Protein AF-A0AA88VS61-F1 (afdb_monomer_lite)

Foldseek 3Di:
DDDDDDDDDDPDQPPPDPDDRFDDKFAPAADEDDDQDDPQDWDADVNDTDGDDSVRRVQVVLVVVVVDDDDDDPPPPPPVVVVVVCVVCVRRQWMATRNDIDGDDHRYDDYDHDDDDPDCVLVLVLLCCCCQVLVWDQFADDDPPDDPAGTSQQDLDQFTQHPPRQTHDDDDDDDPSSVVSLVVLCPPDDSNDGSNVPDGQVNSQVVQCVVPNPDHSNVSLVVVLVVQLVVQLVPPDDPDDPVSSVVSNVVSNVVNCVSNVPDDDDDPCNVVVVVVVVVVVVCCCVVPVVQVVVQVVCVVVVHHRDAPPVRHNPDDPDPPD

Radius of gyration: 36.1 Å; chains: 1; bounding box: 88×76×103 Å

InterPro domains:
  IPR008336 DNA topoisomerase I, DNA binding, eukaryotic-type [PF02919] (74-123)
  IPR011010 DNA breaking-rejoining enzyme, catalytic core [SSF56349] (126-292)
  IPR013030 DNA topoisomerase I, DNA binding, N-terminal domain 2 [G3DSA:2.170.11.10] (15-36)
  IPR013030 DNA topoisomerase I, DNA binding, N-terminal domain 2 [G3DSA:2.170.11.10] (74-123)
  IPR013034 DNA topoisomerase I, DNA binding, N-terminal domain 1 [G3DSA:1.10.10.41] (37-71)
  IPR013499 DNA topoisomerase I, eukaryotic-type [SM00435] (114-321)
  IPR013500 DNA topoisomerase I, catalytic core, eukaryotic-type [PF01028] (126-288)
  IPR014711 DNA topoisomerase I, catalytic core, alpha-helical subdomain, eukaryotic-type [G3DSA:3.90.15.10] (124-214)
  IPR014727 DNA topoisomerase I, catalytic core, alpha/beta subdomain [G3DSA:1.10.132.10] (218-320)
  IPR036202 DNA topoisomerase I, DNA binding, eukaryotic-type, N-terminal domain superfamily [SSF56741] (14-124)
  IPR051062 DNA topoisomerase IB [PTHR10290] (126-316)

Organism: NCBI:txid1293975

Structure (mmCIF, N/CA/C/O backbone):
data_AF-A0AA88VS61-F1
#
_entry.id   AF-A0AA88VS61-F1
#
loop_
_atom_site.group_PDB
_atom_site.id
_atom_site.type_symbol
_atom_site.label_atom_id
_atom_site.label_alt_id
_atom_site.label_comp_id
_atom_site.label_asym_id
_atom_site.label_entity_id
_atom_site.label_seq_id
_atom_site.pdbx_PDB_ins_code
_atom_site.Cartn_x
_atom_site.Cartn_y
_atom_site.Cartn_z
_atom_site.occupancy
_atom_site.B_iso_or_equiv
_atom_site.auth_seq_id
_atom_site.auth_comp_id
_atom_site.auth_asym_id
_atom_site.auth_atom_id
_atom_site.pdbx_PDB_model_num
ATOM 1 N N . MET A 1 1 ? -53.034 -43.635 44.080 1.00 37.53 1 MET A N 1
ATOM 2 C CA . MET A 1 1 ? -51.683 -43.072 44.305 1.00 37.53 1 MET A CA 1
ATOM 3 C C . MET A 1 1 ? -51.605 -41.689 43.671 1.00 37.53 1 MET A C 1
ATOM 5 O O . MET A 1 1 ? -51.610 -41.589 42.453 1.00 37.53 1 MET A O 1
ATOM 9 N N . LYS A 1 2 ? -51.594 -40.621 44.478 1.00 35.25 2 LYS A N 1
ATOM 10 C CA . LYS A 1 2 ? -51.336 -39.254 43.999 1.00 35.25 2 LYS A CA 1
ATOM 11 C C . LYS A 1 2 ? -49.833 -39.116 43.731 1.00 35.25 2 LYS A C 1
ATOM 13 O O . LYS A 1 2 ? -49.054 -39.219 44.674 1.00 35.25 2 LYS A O 1
ATOM 18 N N . LYS A 1 3 ? -49.424 -38.879 42.483 1.00 32.28 3 LYS A N 1
ATOM 19 C CA . LYS A 1 3 ? -48.061 -38.427 42.167 1.00 32.28 3 LYS A CA 1
ATOM 20 C C . LYS A 1 3 ? -48.101 -36.926 41.883 1.00 32.28 3 LYS A C 1
ATOM 22 O O . LYS A 1 3 ? -48.541 -36.498 40.827 1.00 32.28 3 LYS A O 1
ATOM 27 N N . SER A 1 4 ? -47.661 -36.135 42.861 1.00 32.12 4 SER A N 1
ATOM 28 C CA . SER A 1 4 ? -47.032 -34.835 42.587 1.00 32.12 4 SER A CA 1
ATOM 29 C C . SER A 1 4 ? -45.665 -35.103 41.924 1.00 32.12 4 SER A C 1
ATOM 31 O O . SER A 1 4 ? -45.147 -36.205 42.075 1.00 32.12 4 SER A O 1
ATOM 33 N N . LYS A 1 5 ? -44.991 -34.205 41.212 1.00 35.16 5 LYS A N 1
ATOM 34 C CA . LYS A 1 5 ? -44.625 -32.828 41.556 1.00 35.16 5 LYS A CA 1
ATOM 35 C C . LYS A 1 5 ? -43.855 -32.290 40.334 1.00 35.16 5 LYS A C 1
ATOM 37 O O . LYS A 1 5 ? -43.029 -33.019 39.800 1.00 35.16 5 LYS A O 1
ATOM 42 N N . TYR A 1 6 ? -44.112 -31.038 39.962 1.00 33.88 6 TYR A N 1
ATOM 43 C CA . TYR A 1 6 ? -43.122 -30.038 39.546 1.00 33.88 6 TYR A CA 1
ATOM 44 C C . TYR A 1 6 ? -41.963 -30.501 38.647 1.00 33.88 6 TYR A C 1
ATOM 46 O O . TYR A 1 6 ? -40.990 -31.096 39.107 1.00 33.88 6 TYR A O 1
ATOM 54 N N . ILE A 1 7 ? -42.022 -30.081 37.381 1.00 41.38 7 ILE A N 1
ATOM 55 C CA . ILE A 1 7 ? -40.848 -29.965 36.513 1.00 41.38 7 ILE A CA 1
ATOM 56 C C . ILE A 1 7 ? -39.896 -28.970 37.192 1.00 41.38 7 ILE A C 1
ATOM 58 O O . ILE A 1 7 ? -40.251 -27.812 37.418 1.00 41.38 7 ILE A O 1
ATOM 62 N N . LYS A 1 8 ? -38.714 -29.444 37.600 1.00 36.44 8 LYS A N 1
ATOM 63 C CA . LYS A 1 8 ? -37.643 -28.589 38.118 1.00 36.44 8 LYS A CA 1
ATOM 64 C C . LYS A 1 8 ? -37.260 -27.590 37.026 1.00 36.44 8 LYS A C 1
ATOM 66 O O . LYS A 1 8 ? -36.837 -27.999 35.953 1.00 36.44 8 LYS A O 1
ATOM 71 N N . SER A 1 9 ? -37.368 -26.299 37.329 1.00 42.81 9 SER A N 1
ATOM 72 C CA . SER A 1 9 ? -36.672 -25.247 36.587 1.00 42.81 9 SER A CA 1
ATOM 73 C C . SER A 1 9 ? -35.171 -25.504 36.722 1.00 42.81 9 SER A C 1
ATOM 75 O O . SER A 1 9 ? -34.623 -25.324 37.812 1.00 42.81 9 SER A O 1
ATOM 77 N N . SER A 1 10 ? -34.512 -25.955 35.655 1.00 39.31 10 SER A N 1
ATOM 78 C CA . SER A 1 10 ? -33.051 -25.945 35.590 1.00 39.31 10 SER A CA 1
ATOM 79 C C . SER A 1 10 ? -32.599 -24.488 35.528 1.00 39.31 10 SER A C 1
ATOM 81 O O . SER A 1 10 ? -33.062 -23.723 34.687 1.00 39.31 10 SER A O 1
ATOM 83 N N . LYS A 1 11 ? -31.740 -24.089 36.467 1.00 44.22 11 LYS A N 1
ATOM 84 C CA . LYS A 1 11 ? -31.054 -22.788 36.480 1.00 44.22 11 LYS A CA 1
ATOM 85 C C . LYS A 1 11 ? -29.697 -22.865 35.768 1.00 44.22 11 LYS A C 1
ATOM 87 O O . LYS A 1 11 ? -28.826 -22.044 36.026 1.00 44.22 11 LYS A O 1
ATOM 92 N N . ASP A 1 12 ? -29.522 -23.851 34.898 1.00 43.00 12 ASP A N 1
ATOM 93 C CA . ASP A 1 12 ? -28.289 -24.031 34.149 1.00 43.00 12 ASP A CA 1
ATOM 94 C C . ASP A 1 12 ? -28.453 -23.353 32.781 1.00 43.00 12 ASP A C 1
ATOM 96 O O . ASP A 1 12 ? -29.416 -23.661 32.070 1.00 43.00 12 ASP A O 1
ATOM 100 N N . PRO A 1 13 ? -27.582 -22.395 32.413 1.00 46.03 13 PRO A N 1
ATOM 101 C CA . PRO A 1 13 ? -27.579 -21.849 31.064 1.00 46.03 13 PRO A CA 1
ATOM 102 C C . PRO A 1 13 ? -27.280 -22.982 30.067 1.00 46.03 13 PRO A C 1
ATOM 104 O O . PRO A 1 13 ? -26.441 -23.836 30.363 1.00 46.03 13 PRO A O 1
ATOM 107 N N . PRO A 1 14 ? -27.938 -23.021 28.894 1.00 49.12 14 PRO A N 1
ATOM 108 C CA . PRO A 1 14 ? -27.638 -24.031 27.888 1.00 49.12 14 PRO A CA 1
ATOM 109 C C . PRO A 1 14 ? -26.173 -23.899 27.459 1.00 49.12 14 PRO A C 1
ATOM 111 O O . PRO A 1 14 ? -25.721 -22.802 27.119 1.00 49.12 14 PRO A O 1
ATOM 114 N N . GLU A 1 15 ? -25.443 -25.018 27.482 1.00 46.75 15 GLU A N 1
ATOM 115 C CA . GLU A 1 15 ? -24.058 -25.105 27.014 1.00 46.75 15 GLU A CA 1
ATOM 116 C C . GLU A 1 15 ? -23.901 -24.419 25.648 1.00 46.75 15 GLU A C 1
ATOM 118 O O . GLU A 1 15 ? -24.747 -24.520 24.746 1.00 46.75 15 GLU A O 1
ATOM 123 N N . SER A 1 16 ? -22.799 -23.684 25.490 1.00 51.97 16 SER A N 1
ATOM 124 C CA . SER A 1 16 ? -22.399 -23.058 24.235 1.00 51.97 16 SER A CA 1
ATOM 125 C C . SER A 1 16 ? -21.939 -24.129 23.238 1.00 51.97 16 SER A C 1
ATOM 127 O O . SER A 1 16 ? -20.752 -24.285 22.973 1.00 51.97 16 SER A O 1
ATOM 129 N N . GLY A 1 17 ? -22.893 -24.883 22.704 1.00 43.28 17 GLY A N 1
ATOM 130 C CA . GLY A 1 17 ? -22.743 -25.758 21.547 1.00 43.28 17 GLY A CA 1
ATOM 131 C C . GLY A 1 17 ? -23.783 -25.399 20.491 1.00 43.28 17 GLY A C 1
ATOM 132 O O . GLY A 1 17 ? -24.843 -24.848 20.818 1.00 43.28 17 GLY A O 1
ATOM 133 N N . GLU A 1 18 ? -23.465 -25.646 19.226 1.00 54.72 18 GLU A N 1
ATOM 134 C CA . GLU A 1 18 ? -24.403 -25.571 18.105 1.00 54.72 18 GLU A CA 1
ATOM 135 C C . GLU A 1 18 ? -25.633 -26.440 18.415 1.00 54.72 18 GLU A C 1
ATOM 137 O O . GLU A 1 18 ? -25.558 -27.663 18.482 1.00 54.72 18 GLU A O 1
ATOM 142 N N . GLY A 1 19 ? -26.76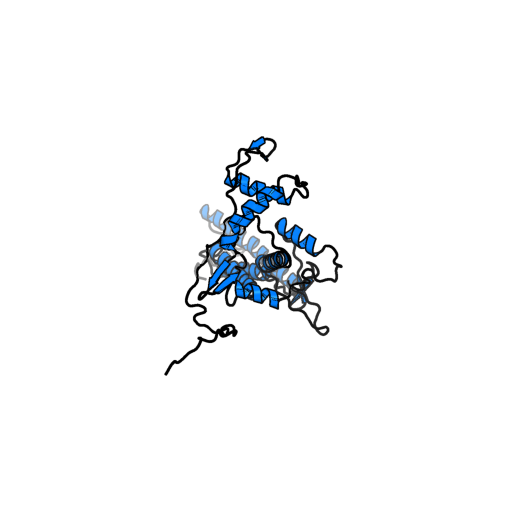6 -25.797 18.696 1.00 70.88 19 GLY A N 1
ATOM 143 C CA . GLY A 1 19 ? -27.987 -26.456 19.150 1.00 70.88 19 GLY A CA 1
ATOM 144 C C . GLY A 1 19 ? -29.118 -25.454 19.373 1.00 70.88 19 GLY A C 1
ATOM 145 O O . GLY A 1 19 ? -28.877 -24.248 19.497 1.00 70.88 19 GLY A O 1
ATOM 146 N N . GLN A 1 20 ? -30.358 -25.951 19.401 1.00 83.19 20 GLN A N 1
ATOM 147 C CA . GLN A 1 20 ? -31.561 -25.140 19.609 1.00 83.19 20 GLN A CA 1
ATOM 148 C C . GLN A 1 20 ? -31.487 -24.393 20.952 1.00 83.19 20 GLN A C 1
ATOM 150 O O . GLN A 1 20 ? -31.333 -25.010 22.002 1.00 83.19 20 GLN A O 1
ATOM 155 N N . LYS A 1 21 ? -31.589 -23.056 20.913 1.00 84.25 21 LYS A N 1
ATOM 156 C CA . LYS A 1 21 ? -31.399 -22.183 22.089 1.00 84.25 21 LYS A CA 1
ATOM 157 C C . LYS A 1 21 ? -32.675 -21.901 22.886 1.00 84.25 21 LYS A C 1
ATOM 159 O O . LYS A 1 21 ? -32.572 -21.543 24.052 1.00 84.25 21 LYS A O 1
ATOM 164 N N . TRP A 1 22 ? -33.845 -22.033 22.265 1.00 88.62 22 TRP A N 1
ATOM 165 C CA . TRP A 1 22 ? -35.162 -21.820 22.875 1.00 88.62 22 TRP A CA 1
ATOM 166 C C . TRP A 1 22 ? -36.247 -22.511 22.036 1.00 88.62 22 TRP A C 1
ATOM 168 O O . TRP A 1 22 ? -36.029 -22.823 20.859 1.00 88.62 22 TRP A O 1
ATOM 178 N N . THR A 1 23 ? -37.412 -22.766 22.632 1.00 89.88 23 THR A N 1
ATOM 179 C CA . THR A 1 23 ? -38.567 -23.378 21.940 1.00 89.88 23 THR A CA 1
ATOM 180 C C . THR A 1 23 ? -39.577 -22.326 21.491 1.00 89.88 23 THR A C 1
ATOM 182 O O . THR A 1 23 ? -40.145 -22.423 20.405 1.00 89.88 23 THR A O 1
ATOM 185 N N . THR A 1 24 ? -39.782 -21.292 22.305 1.00 90.44 24 THR A N 1
ATOM 186 C CA . THR A 1 24 ? -40.699 -20.179 22.046 1.00 90.44 24 THR A CA 1
ATOM 187 C C . THR A 1 24 ? -40.042 -18.845 22.393 1.00 90.44 24 THR A C 1
ATOM 189 O O . THR A 1 24 ? -39.421 -18.703 23.444 1.00 90.44 24 THR A O 1
ATOM 192 N N . LEU A 1 25 ? -40.203 -17.860 21.508 1.00 93.75 25 LEU A N 1
ATOM 193 C CA . LEU A 1 25 ? -39.751 -16.483 21.699 1.00 93.75 25 LEU A CA 1
ATOM 194 C C . LEU A 1 25 ? -40.859 -15.535 21.251 1.00 93.75 25 LEU A C 1
ATOM 196 O O . LEU A 1 25 ? -41.253 -15.538 20.085 1.00 93.75 25 LEU A O 1
ATOM 200 N N . LEU A 1 26 ? -41.339 -14.704 22.170 1.00 92.31 26 LEU A N 1
ATOM 201 C CA . LEU A 1 26 ? -42.271 -13.622 21.873 1.00 92.31 26 LEU A CA 1
ATOM 202 C C . LEU A 1 26 ? -41.622 -12.294 22.263 1.00 92.31 26 LEU A C 1
ATOM 204 O O . LEU A 1 26 ? -41.271 -12.090 23.422 1.00 92.31 26 LEU A O 1
ATOM 208 N N . HIS A 1 27 ? -41.475 -11.374 21.313 1.00 94.25 27 HIS A N 1
ATOM 209 C CA . HIS A 1 27 ? -40.920 -10.042 21.555 1.00 94.25 27 HIS A CA 1
ATOM 210 C C . HIS A 1 27 ? -41.669 -8.989 20.731 1.00 94.25 27 HIS A C 1
ATOM 212 O O . HIS A 1 27 ? -42.252 -9.294 19.693 1.00 94.25 27 HIS A O 1
ATOM 218 N N . SER A 1 28 ? -41.631 -7.731 21.170 1.00 92.00 28 SER A N 1
ATOM 219 C CA . SER A 1 28 ? -42.354 -6.627 20.512 1.00 92.00 28 SER A CA 1
ATOM 220 C C . SER A 1 28 ? -41.591 -5.986 19.342 1.00 92.00 28 SER A C 1
ATOM 222 O O . SER A 1 28 ? -41.932 -4.882 18.928 1.00 92.00 28 SER A O 1
ATOM 224 N N . GLY A 1 29 ? -40.557 -6.644 18.809 1.00 91.50 29 GLY A N 1
ATOM 225 C CA . GLY A 1 29 ? -39.686 -6.088 17.766 1.00 91.50 29 GLY A CA 1
ATOM 226 C C . GLY A 1 29 ? -38.704 -5.028 18.282 1.00 91.50 29 GLY A C 1
ATOM 227 O O . GLY A 1 29 ? -38.212 -5.124 19.405 1.00 91.50 29 GLY A O 1
ATOM 228 N N . VAL A 1 30 ? -38.424 -4.028 17.444 1.00 90.25 30 VAL A N 1
ATOM 229 C CA . VAL A 1 30 ? -37.515 -2.902 17.721 1.00 90.25 30 VAL A CA 1
ATOM 230 C C . VAL A 1 30 ? -38.254 -1.567 17.620 1.00 90.25 30 VAL A C 1
ATOM 232 O O . VAL A 1 30 ? -39.293 -1.471 16.963 1.00 90.25 30 VAL A O 1
ATOM 235 N N . ILE A 1 31 ? -37.709 -0.528 18.250 1.00 86.69 31 ILE A N 1
ATOM 236 C CA . ILE A 1 31 ? -38.175 0.850 18.086 1.00 86.69 31 ILE A CA 1
ATOM 237 C C . ILE A 1 31 ? -37.259 1.592 17.113 1.00 86.69 31 ILE A C 1
ATOM 239 O O . ILE A 1 31 ? -36.047 1.682 17.319 1.00 86.69 31 ILE A O 1
ATOM 243 N N . PHE A 1 32 ? -37.855 2.119 16.046 1.00 84.88 32 PHE A N 1
ATOM 244 C CA . PHE A 1 32 ? -37.162 2.964 15.082 1.00 84.88 32 PHE A CA 1
ATOM 245 C C . PHE A 1 32 ? -37.047 4.402 15.605 1.00 84.88 32 PHE A C 1
ATOM 247 O O . PHE A 1 32 ? -37.925 4.862 16.347 1.00 84.88 32 PHE A O 1
ATOM 254 N N . PRO A 1 33 ? -35.979 5.128 15.236 1.00 82.81 33 PRO A N 1
ATOM 255 C CA . PRO A 1 33 ? -35.898 6.563 15.479 1.00 82.81 33 PRO A CA 1
ATOM 256 C C . PRO A 1 33 ? -37.086 7.291 14.819 1.00 82.81 33 PRO A C 1
ATOM 258 O O . PRO A 1 33 ? -37.647 6.802 13.835 1.00 82.81 33 PRO A O 1
ATOM 261 N N . PRO A 1 34 ? -37.493 8.463 15.340 1.00 84.38 34 PRO A N 1
ATOM 262 C CA . PRO A 1 34 ? -38.494 9.278 14.667 1.00 84.38 34 PRO A CA 1
ATOM 263 C C . PRO A 1 34 ? -37.993 9.686 13.278 1.00 84.38 34 PRO A C 1
ATOM 265 O O . PRO A 1 34 ? -36.809 9.971 13.108 1.00 84.38 34 PRO A O 1
ATOM 268 N N . LEU A 1 35 ? -38.909 9.755 12.311 1.00 83.38 35 LEU A N 1
ATOM 269 C CA . LEU A 1 35 ? -38.601 10.257 10.973 1.00 83.38 35 LEU A CA 1
ATOM 270 C C . LEU A 1 35 ? -38.097 11.704 11.043 1.00 83.38 35 LEU A C 1
ATOM 272 O O . LEU A 1 35 ? -38.590 12.500 11.855 1.00 83.38 35 LEU A O 1
ATOM 276 N N . TYR A 1 36 ? -37.134 12.032 10.179 1.00 83.75 36 TYR A N 1
ATOM 277 C CA . TYR A 1 36 ? -36.607 13.384 10.046 1.00 83.75 36 TYR A CA 1
ATOM 278 C C . TYR A 1 36 ? -37.724 14.379 9.711 1.00 83.75 36 TYR A C 1
ATOM 280 O O . TYR A 1 36 ? -38.645 14.086 8.947 1.00 83.75 36 TYR A O 1
ATOM 288 N N . LYS A 1 37 ? -37.658 15.564 10.325 1.00 83.56 37 LYS A N 1
ATOM 289 C CA . LYS A 1 37 ? -38.602 16.662 10.100 1.00 83.56 37 LYS A CA 1
ATOM 290 C C . LYS A 1 37 ? -37.837 17.840 9.505 1.00 83.56 37 LYS A C 1
ATOM 292 O O . LYS A 1 37 ? -37.127 18.496 10.271 1.00 83.56 37 LYS A O 1
ATOM 297 N N . PRO A 1 38 ? -38.000 18.119 8.200 1.00 83.75 38 PRO A N 1
ATOM 298 C CA . PRO A 1 38 ? -37.345 19.247 7.558 1.00 83.75 38 PRO A CA 1
ATOM 299 C C . PRO A 1 38 ? -37.687 20.559 8.264 1.00 83.75 38 PRO A C 1
ATOM 301 O O . PRO A 1 38 ? -38.850 20.851 8.556 1.00 83.75 38 PRO A O 1
ATOM 304 N N . HIS A 1 39 ? -36.656 21.333 8.562 1.00 81.25 39 HIS A N 1
ATOM 305 C CA . HIS A 1 39 ? -36.719 22.663 9.142 1.00 81.25 39 HIS A CA 1
ATOM 306 C C . HIS A 1 39 ? -36.635 23.783 8.092 1.00 81.25 39 HIS A C 1
ATOM 308 O O . HIS A 1 39 ? -36.946 24.927 8.425 1.00 81.25 39 HIS A O 1
ATOM 314 N N . GLY A 1 40 ? -36.247 23.487 6.843 1.00 81.75 40 GLY A N 1
ATOM 315 C CA . GLY A 1 40 ? -36.254 24.452 5.733 1.00 81.75 40 GLY A CA 1
ATOM 316 C C . GLY A 1 40 ? -35.245 25.598 5.873 1.00 81.75 40 GLY A C 1
ATOM 317 O O . GLY A 1 40 ? -35.382 26.640 5.228 1.00 81.75 40 GLY A O 1
ATOM 318 N N . VAL A 1 41 ? -34.244 25.445 6.745 1.00 80.56 41 VAL A N 1
ATOM 319 C CA . VAL A 1 41 ? -33.172 26.427 6.937 1.00 80.56 41 VAL A CA 1
ATOM 320 C C . VAL A 1 41 ? -32.224 26.360 5.742 1.00 80.56 41 VAL A C 1
ATOM 322 O O . VAL A 1 41 ? -31.559 25.349 5.527 1.00 80.56 41 VAL A O 1
ATOM 325 N N . LYS A 1 42 ? -32.145 27.448 4.970 1.00 81.12 42 LYS A N 1
ATOM 326 C CA . LYS A 1 42 ? -31.300 27.516 3.771 1.00 81.12 42 LYS A CA 1
ATOM 327 C C . LYS A 1 42 ? -29.822 27.656 4.126 1.00 81.12 42 LYS A C 1
ATOM 329 O O . LYS A 1 42 ? -29.458 28.410 5.030 1.00 81.12 42 LYS A O 1
ATOM 334 N N . ILE A 1 43 ? -28.970 26.994 3.349 1.00 78.88 43 ILE A N 1
ATOM 335 C CA . ILE A 1 43 ? -27.516 27.174 3.404 1.00 78.88 43 ILE A CA 1
ATOM 336 C C . ILE A 1 43 ? -27.057 28.197 2.369 1.00 78.88 43 ILE A C 1
ATOM 338 O O . ILE A 1 43 ? -27.721 28.405 1.356 1.00 78.88 43 ILE A O 1
ATOM 342 N N . LEU A 1 44 ? -25.890 28.800 2.598 1.00 84.19 44 LEU A N 1
ATOM 343 C CA . LEU A 1 44 ? -25.222 29.640 1.608 1.00 84.19 44 LEU A CA 1
ATOM 344 C C . LEU A 1 44 ? -24.116 28.837 0.916 1.00 84.19 44 LEU A C 1
ATOM 346 O O . LEU A 1 44 ? -23.155 28.424 1.563 1.00 84.19 44 LEU A O 1
ATOM 350 N N . TYR A 1 45 ? -24.210 28.667 -0.400 1.00 77.19 45 TYR A N 1
ATOM 351 C CA . TYR A 1 45 ? -23.137 28.125 -1.232 1.00 77.19 45 TYR A CA 1
ATOM 352 C C . TYR A 1 45 ? -22.600 29.239 -2.131 1.00 77.19 45 TYR A C 1
ATOM 354 O O . TYR A 1 45 ? -23.356 29.862 -2.873 1.00 77.19 45 TYR A O 1
ATOM 362 N N . LYS A 1 46 ? -21.298 29.547 -2.031 1.00 82.94 46 LYS A N 1
ATOM 363 C CA . LYS A 1 46 ? -20.668 30.693 -2.725 1.00 82.94 46 LYS A CA 1
ATOM 364 C C . LYS A 1 46 ? -21.416 32.025 -2.506 1.00 82.94 46 LYS A C 1
ATOM 366 O O . LYS A 1 46 ? -21.520 32.849 -3.407 1.00 82.94 46 LYS A O 1
ATOM 371 N N . GLY A 1 47 ? -21.960 32.218 -1.303 1.00 85.25 47 GLY A N 1
ATOM 372 C CA . GLY A 1 47 ? -22.716 33.417 -0.925 1.00 85.25 47 GLY A CA 1
ATOM 373 C C . GLY A 1 47 ? -24.172 33.456 -1.403 1.00 85.25 47 GLY A C 1
ATOM 374 O O . GLY A 1 47 ? -24.879 34.394 -1.048 1.00 85.25 47 GLY A O 1
ATOM 375 N N . GLN A 1 48 ? -24.647 32.456 -2.153 1.00 85.69 48 GLN A N 1
ATOM 376 C CA . GLN A 1 48 ? -26.035 32.376 -2.615 1.00 85.69 48 GLN A CA 1
ATOM 377 C C . GLN A 1 48 ? -26.838 31.337 -1.816 1.00 85.69 48 GLN A C 1
ATOM 379 O O . GLN A 1 48 ? -26.305 30.264 -1.520 1.00 85.69 48 GLN A O 1
ATOM 384 N N . PRO A 1 49 ? -28.103 31.627 -1.454 1.00 89.06 49 PRO A N 1
ATOM 385 C CA . PRO A 1 49 ? -28.963 30.675 -0.762 1.00 89.06 49 PRO A CA 1
ATOM 386 C C . PRO A 1 49 ? -29.328 29.502 -1.677 1.00 89.06 49 PRO A C 1
ATOM 388 O O . PRO A 1 49 ? -29.760 29.711 -2.809 1.00 89.06 49 PRO A O 1
ATOM 391 N N . VAL A 1 50 ? -29.186 28.281 -1.167 1.00 88.19 50 VAL A N 1
ATOM 392 C CA . VAL A 1 50 ? -29.525 27.043 -1.881 1.00 88.19 50 VAL A CA 1
ATOM 393 C C . VAL A 1 50 ? -30.666 26.330 -1.164 1.00 88.19 50 VAL A C 1
ATOM 395 O O . VAL A 1 50 ? -30.642 26.181 0.060 1.00 88.19 50 VAL A O 1
ATOM 398 N N . ASP A 1 51 ? -31.655 25.894 -1.942 1.00 86.62 51 ASP A N 1
ATOM 399 C CA . ASP A 1 51 ? -32.736 25.027 -1.479 1.00 86.62 51 ASP A CA 1
ATOM 400 C C . ASP A 1 51 ? -32.263 23.569 -1.459 1.00 86.62 51 ASP A C 1
ATOM 402 O O . ASP A 1 51 ? -31.720 23.067 -2.444 1.00 86.62 51 ASP A O 1
ATOM 406 N N . LEU A 1 52 ? -32.447 22.905 -0.317 1.00 81.69 52 LEU A N 1
ATOM 407 C CA . LEU A 1 52 ? -32.069 21.510 -0.112 1.00 81.69 52 LEU A CA 1
ATOM 408 C C . LEU A 1 52 ? -33.309 20.618 -0.166 1.00 81.69 52 LEU A C 1
ATOM 410 O O . LEU A 1 52 ? -34.388 20.997 0.292 1.00 81.69 52 LEU A O 1
ATOM 414 N N . THR A 1 53 ? -33.142 19.412 -0.702 1.00 88.50 53 THR A N 1
ATOM 415 C CA . THR A 1 53 ? -34.122 18.329 -0.517 1.00 88.50 53 THR A CA 1
ATOM 416 C C . THR A 1 53 ? -34.142 17.872 0.948 1.00 88.50 53 THR A C 1
ATOM 418 O O . THR A 1 53 ? -33.130 18.035 1.635 1.00 88.50 53 THR A O 1
ATOM 421 N N . PRO A 1 54 ? -35.245 17.279 1.446 1.00 85.31 54 PRO A N 1
ATOM 422 C CA . PRO A 1 54 ? -35.320 16.736 2.805 1.00 85.31 54 PRO A CA 1
ATOM 423 C C . PRO A 1 54 ? -34.145 15.822 3.183 1.00 85.31 54 PRO A C 1
ATOM 425 O O . PRO A 1 54 ? -33.628 15.921 4.292 1.00 85.31 54 PRO A O 1
ATOM 428 N N . GLU A 1 55 ? -33.682 14.987 2.252 1.00 81.94 55 GLU A N 1
ATOM 429 C CA . GLU A 1 55 ? -32.567 14.058 2.451 1.00 81.94 55 GLU A CA 1
ATOM 430 C C . GLU A 1 55 ? -31.220 14.793 2.541 1.00 81.94 55 GLU A C 1
ATOM 432 O O . GLU A 1 55 ? -30.388 14.492 3.397 1.00 81.94 55 GLU A O 1
ATOM 437 N N . GLN A 1 56 ? -30.998 15.793 1.680 1.00 82.31 56 GLN A N 1
ATOM 438 C CA . GLN A 1 56 ? -29.798 16.637 1.738 1.00 82.31 56 GLN A CA 1
ATOM 439 C C . GLN A 1 56 ? -29.771 17.484 3.013 1.00 82.31 56 GLN A C 1
ATOM 441 O O . GLN A 1 56 ? -28.709 17.673 3.608 1.00 82.31 56 GLN A O 1
ATOM 446 N N . GLU A 1 57 ? -30.933 17.986 3.427 1.00 82.31 57 GLU A N 1
ATOM 447 C CA . GLU A 1 57 ? -31.102 18.748 4.656 1.00 82.31 57 GLU A CA 1
ATOM 448 C C . GLU A 1 57 ? -30.781 17.879 5.877 1.00 82.31 57 GLU A C 1
ATOM 450 O O . GLU A 1 57 ? -29.996 18.305 6.718 1.00 82.31 57 GLU A O 1
ATOM 455 N N . GLU A 1 58 ? -31.273 16.636 5.930 1.00 80.94 58 GLU A N 1
ATOM 456 C CA . GLU A 1 58 ? -30.983 15.678 7.004 1.00 80.94 58 GLU A CA 1
ATOM 457 C C . GLU A 1 58 ? -29.478 15.411 7.158 1.00 80.94 58 GLU A C 1
ATOM 459 O O . GLU A 1 58 ? -28.930 15.539 8.259 1.00 80.94 58 GLU A O 1
ATOM 464 N N . VAL A 1 59 ? -28.784 15.110 6.056 1.00 77.88 59 VAL A N 1
ATOM 465 C CA . VAL A 1 59 ? -27.330 14.863 6.060 1.00 77.88 59 VAL A CA 1
ATOM 466 C C . VAL A 1 59 ? -26.557 16.111 6.493 1.00 77.88 59 VAL A C 1
ATOM 468 O O . VAL A 1 59 ? -25.584 16.030 7.252 1.00 77.88 59 VAL A O 1
ATOM 471 N N . LEU A 1 60 ? -26.995 17.290 6.059 1.00 75.25 60 LEU A N 1
ATOM 472 C CA . LEU A 1 60 ? -26.346 18.544 6.417 1.00 75.25 60 LEU A CA 1
ATOM 473 C C . LEU A 1 60 ? -26.619 18.938 7.877 1.00 75.25 60 LEU A C 1
ATOM 475 O O . LEU A 1 60 ? -25.711 19.412 8.568 1.00 75.25 60 LEU A O 1
ATOM 479 N N . SER A 1 61 ? -27.816 18.666 8.401 1.00 74.25 61 SER A N 1
ATOM 480 C CA . SER A 1 61 ? -28.118 18.765 9.832 1.00 74.25 61 SER A CA 1
ATOM 481 C C . SER A 1 61 ? -27.185 17.860 10.649 1.00 74.25 61 SER A C 1
ATOM 483 O O . SER A 1 61 ? -26.647 18.303 11.663 1.00 74.25 61 SER A O 1
ATOM 485 N N . MET A 1 62 ? -26.907 16.629 10.199 1.00 74.69 62 MET A N 1
ATOM 486 C CA . MET A 1 62 ? -25.935 15.748 10.870 1.00 74.69 62 MET A CA 1
ATOM 487 C C . MET A 1 62 ? -24.527 16.347 10.894 1.00 74.69 62 MET A C 1
ATOM 489 O O . MET A 1 62 ? -23.843 16.269 11.917 1.00 74.69 62 MET A O 1
ATOM 493 N N . TRP A 1 63 ? -24.098 16.965 9.791 1.00 67.38 63 TRP A N 1
ATOM 494 C CA . TRP A 1 63 ? -22.792 17.616 9.686 1.00 67.38 63 TRP A CA 1
ATOM 495 C C . TRP A 1 63 ? -22.691 18.854 10.591 1.00 67.38 63 TRP A C 1
ATOM 497 O O . TRP A 1 63 ? -21.728 18.989 11.341 1.00 67.38 63 TRP A O 1
ATOM 507 N N . THR A 1 64 ? -23.701 19.727 10.613 1.00 67.00 64 THR A N 1
ATOM 508 C CA . THR A 1 64 ? -23.690 20.954 11.441 1.00 67.00 64 THR A CA 1
ATOM 509 C C . THR A 1 64 ? -23.627 20.670 12.946 1.00 67.00 64 THR A C 1
ATOM 511 O O . THR A 1 64 ? -22.908 21.368 13.663 1.00 67.00 64 THR A O 1
ATOM 514 N N . VAL A 1 65 ? -24.273 19.598 13.420 1.00 65.44 65 VAL A N 1
ATOM 515 C CA . VAL A 1 65 ? -24.202 19.141 14.825 1.00 65.44 65 VAL A CA 1
ATOM 516 C C . VAL A 1 65 ? -22.785 18.702 15.227 1.00 65.44 65 VAL A C 1
ATOM 518 O O . VAL A 1 65 ? -22.432 18.750 16.404 1.00 65.44 65 VAL A O 1
ATOM 521 N N . ILE A 1 66 ? -21.938 18.296 14.273 1.00 61.69 66 ILE A N 1
ATOM 522 C CA . ILE A 1 66 ? -20.530 17.955 14.540 1.00 61.69 66 ILE A CA 1
ATOM 523 C C . ILE A 1 66 ? -19.681 19.217 14.750 1.00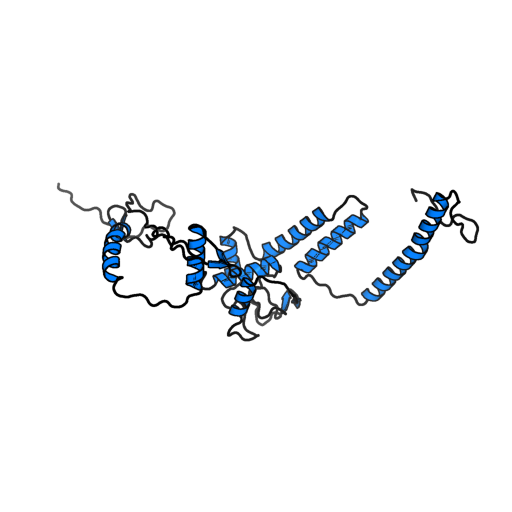 61.69 66 ILE A C 1
ATOM 525 O O . ILE A 1 66 ? -18.749 19.182 15.553 1.00 61.69 66 ILE A O 1
ATOM 529 N N . TYR A 1 67 ? -20.009 20.316 14.064 1.00 54.31 67 TYR A N 1
ATOM 530 C CA . TYR A 1 67 ? -19.260 21.578 14.120 1.00 54.31 67 TYR A CA 1
ATOM 531 C C . TYR A 1 67 ? -19.737 22.527 15.224 1.00 54.31 67 TYR A C 1
ATOM 533 O O . TYR A 1 67 ? -18.939 23.300 15.750 1.00 54.31 67 TYR A O 1
ATOM 541 N N . GLN A 1 68 ? -21.009 22.458 15.615 1.00 54.09 68 GLN A N 1
ATOM 542 C CA . GLN A 1 68 ? -21.531 23.184 16.770 1.00 54.09 68 GLN A CA 1
ATOM 543 C C . GLN A 1 68 ? -21.300 22.365 18.048 1.00 54.09 68 GLN A C 1
ATOM 545 O O . GLN A 1 68 ? -22.179 21.644 18.520 1.00 54.09 68 GLN A O 1
ATOM 550 N N . GLN A 1 69 ? -20.105 22.482 18.634 1.00 48.44 69 GLN A N 1
ATOM 551 C CA . GLN A 1 69 ? -19.977 22.251 20.072 1.00 48.44 69 GLN A CA 1
ATOM 552 C C . GLN A 1 69 ? -20.775 23.347 20.793 1.00 48.44 69 GLN A C 1
ATOM 554 O O . GLN A 1 69 ? -20.517 24.527 20.598 1.00 48.44 69 GLN A O 1
ATOM 559 N N . GLU A 1 70 ? -21.725 22.911 21.621 1.00 45.03 70 GLU A N 1
ATOM 560 C CA . GLU A 1 70 ? -22.543 23.708 22.547 1.00 45.03 70 GLU A CA 1
ATOM 561 C C . GLU A 1 70 ? -23.781 24.421 21.972 1.00 45.03 70 GLU A C 1
ATOM 563 O O . GLU A 1 70 ? -23.742 25.547 21.487 1.00 45.03 70 GLU A O 1
ATOM 568 N N . LEU A 1 71 ? -24.952 23.810 22.197 1.00 39.25 71 LEU A N 1
ATOM 569 C CA . LEU A 1 71 ? -26.175 24.566 22.470 1.00 39.25 71 LEU A CA 1
ATOM 570 C C . LEU A 1 71 ? -26.782 24.093 23.802 1.00 39.25 71 LEU A C 1
ATOM 572 O O . LEU A 1 71 ? -26.992 22.889 23.989 1.00 39.25 71 LEU A O 1
ATOM 576 N N . PRO A 1 72 ? -27.096 25.010 24.736 1.00 38.72 72 PRO A N 1
ATOM 577 C CA . PRO A 1 72 ? -27.683 24.663 26.021 1.00 38.72 72 PRO A CA 1
ATOM 578 C C . PRO A 1 72 ? -29.138 24.209 25.849 1.00 38.72 72 PRO A C 1
ATOM 580 O O . PRO A 1 72 ? -29.961 24.855 25.195 1.00 38.72 72 PRO A O 1
ATOM 583 N N . SER A 1 73 ? -29.480 23.075 26.462 1.00 38.81 73 SER A N 1
ATOM 584 C CA . SER A 1 73 ? -30.832 22.525 26.406 1.00 38.81 73 SER A CA 1
ATOM 585 C C . SER A 1 73 ? -31.796 23.298 27.309 1.00 38.81 73 SER A C 1
ATOM 587 O O . SER A 1 73 ? -31.580 23.388 28.511 1.00 38.81 73 SER A O 1
ATOM 589 N N . LYS A 1 74 ? -32.908 23.791 26.749 1.00 44.88 74 LYS A N 1
ATOM 590 C CA . LYS A 1 74 ? -34.042 24.353 27.505 1.00 44.88 74 LYS A CA 1
ATOM 591 C C . LYS A 1 74 ? -34.665 23.270 28.409 1.00 44.88 74 LYS A C 1
ATOM 593 O O . LYS A 1 74 ? -35.333 22.358 27.923 1.00 44.88 74 LYS A O 1
ATOM 598 N N . GLU A 1 75 ? -34.465 23.372 29.723 1.00 50.09 75 GLU A N 1
ATOM 599 C CA . GLU A 1 75 ? -34.700 22.284 30.695 1.00 50.09 75 GLU A CA 1
ATOM 600 C C . GLU A 1 75 ? -36.157 21.992 31.102 1.00 50.09 75 GLU A C 1
ATOM 602 O O . GLU A 1 75 ? -36.406 20.980 31.747 1.00 50.09 75 GLU A O 1
ATOM 607 N N . LYS A 1 76 ? -37.168 22.765 30.688 1.00 41.31 76 LYS A N 1
ATOM 608 C CA . LYS A 1 76 ? -38.546 22.564 31.201 1.00 41.31 76 LYS A CA 1
ATOM 609 C C . LYS A 1 76 ? -39.487 21.714 30.325 1.00 41.31 76 LYS A C 1
ATOM 611 O O . LYS A 1 76 ? -40.537 21.310 30.805 1.00 41.31 76 LYS A O 1
ATOM 616 N N . LYS A 1 77 ? -39.114 21.361 29.082 1.00 46.09 77 LYS A N 1
ATOM 617 C CA . LYS A 1 77 ? -39.912 20.471 28.190 1.00 46.09 77 LYS A CA 1
ATOM 618 C C . LYS A 1 77 ? -39.506 18.983 28.231 1.00 46.09 77 LYS A C 1
ATOM 620 O O . LYS A 1 77 ? -40.181 18.155 27.631 1.00 46.09 77 LYS A O 1
ATOM 625 N N . LYS A 1 78 ? -38.415 18.626 28.922 1.00 52.47 78 LYS A N 1
ATOM 626 C CA . LYS A 1 78 ? -37.813 17.274 28.895 1.00 52.47 78 LYS A CA 1
ATOM 627 C C . LYS A 1 78 ? -38.517 16.237 29.781 1.00 52.47 78 LYS A C 1
ATOM 629 O O . LYS A 1 78 ? -38.429 15.056 29.473 1.00 52.47 78 LYS A O 1
ATOM 634 N N . VAL A 1 79 ? -39.169 16.644 30.873 1.00 53.44 79 VAL A N 1
ATOM 635 C CA . VAL A 1 79 ? -39.651 15.702 31.905 1.00 53.44 79 VAL A CA 1
ATOM 636 C C . VAL A 1 79 ? -40.954 15.006 31.488 1.00 53.44 79 VAL A C 1
ATOM 638 O O . VAL A 1 79 ? -40.995 13.781 31.478 1.00 53.44 79 VAL A O 1
ATOM 641 N N . ALA A 1 80 ? -41.964 15.751 31.025 1.00 54.12 80 ALA A N 1
ATOM 642 C CA . ALA A 1 80 ? -43.239 15.175 30.574 1.00 54.12 80 ALA A CA 1
ATOM 643 C C . ALA A 1 80 ? -43.089 14.282 29.323 1.00 54.12 80 ALA A C 1
ATOM 645 O O . ALA A 1 80 ? -43.643 13.189 29.262 1.00 54.12 80 ALA A O 1
ATOM 646 N N . LEU A 1 81 ? -42.247 14.692 28.362 1.00 60.56 81 LEU A N 1
ATOM 647 C CA . LEU A 1 81 ? -41.949 13.896 27.161 1.00 60.56 81 LEU A CA 1
ATOM 648 C C . LEU A 1 81 ? -41.232 12.571 27.482 1.00 60.56 81 LEU A C 1
ATOM 650 O O . LEU A 1 81 ? -41.292 11.621 26.703 1.00 60.56 81 LEU A O 1
ATOM 654 N N . LYS A 1 82 ? -40.503 12.515 28.603 1.00 65.00 82 LYS A N 1
ATOM 655 C CA . LYS A 1 82 ? -39.725 11.342 29.016 1.00 65.00 82 LYS A CA 1
ATOM 656 C C . LYS A 1 82 ? -40.621 10.249 29.595 1.00 65.00 82 LYS A C 1
ATOM 658 O O . LYS A 1 82 ? -40.368 9.080 29.323 1.00 65.00 82 LYS A O 1
ATOM 663 N N . GLU A 1 83 ? -41.665 10.613 30.339 1.00 71.75 83 GLU A N 1
ATOM 664 C CA . GLU A 1 83 ? -42.617 9.652 30.914 1.00 71.75 83 GLU A CA 1
ATOM 665 C C . GLU A 1 83 ? -43.493 8.987 29.845 1.00 71.75 83 GLU A C 1
ATOM 667 O O . GLU A 1 83 ? -43.629 7.764 29.843 1.00 71.75 83 GLU A O 1
ATOM 672 N N . GLU A 1 84 ? -44.030 9.756 28.891 1.00 75.31 84 GLU A N 1
ATOM 673 C CA . GLU A 1 84 ? -44.788 9.197 27.759 1.00 75.31 84 GLU A CA 1
ATOM 674 C C . GLU A 1 84 ? -43.920 8.284 26.886 1.00 75.31 84 GLU A C 1
ATOM 676 O O . GLU A 1 84 ? -44.336 7.183 26.519 1.00 75.31 84 GLU A O 1
ATOM 681 N N . LYS A 1 85 ? -42.675 8.699 26.616 1.00 75.75 85 LYS A N 1
ATOM 682 C CA . LYS A 1 85 ? -41.702 7.887 25.877 1.00 75.75 85 LYS A CA 1
ATOM 683 C C . LYS A 1 85 ? -41.388 6.574 26.599 1.00 75.75 85 LYS A C 1
ATOM 685 O O . LYS A 1 85 ? -41.314 5.535 25.954 1.00 75.75 85 LYS A O 1
ATOM 690 N N . MET A 1 86 ? -41.247 6.602 27.924 1.00 75.38 86 MET A N 1
ATOM 691 C CA . MET A 1 86 ? 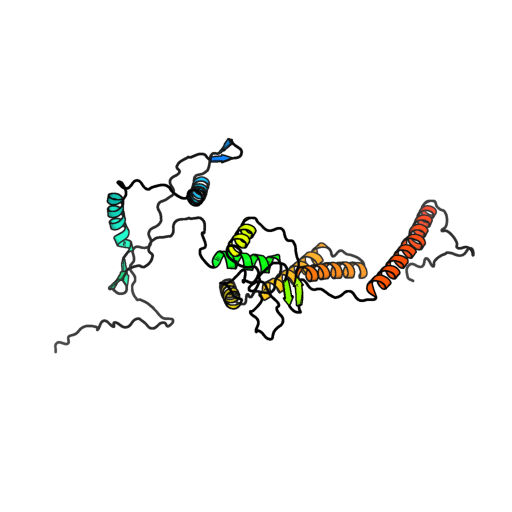-40.943 5.411 28.721 1.00 75.38 86 MET A CA 1
ATOM 692 C C . MET A 1 86 ? -42.098 4.400 28.717 1.00 75.38 86 MET A C 1
ATOM 694 O O . MET A 1 86 ? -41.848 3.206 28.571 1.00 75.38 86 MET A O 1
ATOM 698 N N . LYS A 1 87 ? -43.352 4.870 28.780 1.00 81.69 87 LYS A N 1
ATOM 699 C CA . LYS A 1 87 ? -44.544 4.009 28.643 1.00 81.69 87 LYS A CA 1
ATOM 700 C C . LYS A 1 87 ? -44.618 3.336 27.271 1.00 81.69 87 LYS A C 1
ATOM 702 O O . LYS A 1 87 ? -44.970 2.165 27.174 1.00 81.69 87 LYS A O 1
ATOM 707 N N . LEU A 1 88 ? -44.269 4.060 26.205 1.00 79.25 88 LEU A N 1
ATOM 708 C CA . LEU A 1 88 ? -44.266 3.514 24.845 1.00 79.25 88 LEU A CA 1
ATOM 709 C C . LEU A 1 88 ? -43.138 2.491 24.629 1.00 79.25 88 LEU A C 1
ATOM 711 O O . LEU A 1 88 ? -43.312 1.515 23.898 1.00 79.25 88 LEU A O 1
ATOM 715 N N . GLU A 1 89 ? -41.987 2.716 25.265 1.00 85.06 89 GLU A N 1
ATOM 716 C CA . GLU A 1 89 ? -40.812 1.848 25.173 1.00 85.06 89 GLU A CA 1
ATOM 717 C C . GLU A 1 89 ? -40.929 0.577 26.031 1.00 85.06 89 GLU A C 1
ATOM 719 O O . GLU A 1 89 ? -40.302 -0.428 25.698 1.00 85.06 89 GLU A O 1
ATOM 724 N N . GLU A 1 90 ? -41.760 0.572 27.081 1.00 87.00 90 GLU A N 1
ATOM 725 C CA . GLU A 1 90 ? -41.885 -0.542 28.036 1.00 87.00 90 GLU A CA 1
ATOM 726 C C . GLU A 1 90 ? -42.169 -1.892 27.358 1.00 87.00 90 GLU A C 1
ATOM 728 O O . GLU A 1 90 ? -41.578 -2.909 27.727 1.00 87.00 90 GLU A O 1
ATOM 733 N N . LYS A 1 91 ? -43.001 -1.910 26.308 1.00 87.06 91 LYS A N 1
ATOM 734 C CA . LYS A 1 91 ? -43.318 -3.145 25.570 1.00 87.06 91 LYS A CA 1
ATOM 735 C C . LYS A 1 91 ? -42.120 -3.742 24.821 1.00 87.06 91 LYS A C 1
ATOM 737 O O . LYS A 1 91 ? -42.114 -4.942 24.563 1.00 87.06 91 LYS A O 1
ATOM 742 N N . TYR A 1 92 ? -41.126 -2.929 24.462 1.00 88.69 92 TYR A N 1
ATOM 743 C CA . TYR A 1 92 ? -39.916 -3.354 23.745 1.00 88.69 92 TYR A CA 1
ATOM 744 C C . TYR A 1 92 ? -38.787 -3.772 24.693 1.00 88.69 92 TYR A C 1
ATOM 746 O O . TYR A 1 92 ? -37.837 -4.425 24.272 1.00 88.69 92 TYR A O 1
ATOM 754 N N . MET A 1 93 ? -38.890 -3.418 25.978 1.00 89.69 93 MET A N 1
ATOM 755 C CA . MET A 1 93 ? -37.879 -3.742 26.987 1.00 89.69 93 MET A CA 1
ATOM 756 C C . MET A 1 93 ? -37.871 -5.219 27.388 1.00 89.69 93 MET A C 1
ATOM 758 O O . MET A 1 93 ? -36.927 -5.657 28.045 1.00 89.69 93 MET A O 1
ATOM 762 N N . TRP A 1 94 ? -38.911 -5.972 27.034 1.00 92.25 94 TRP A N 1
ATOM 763 C CA . TRP A 1 94 ? -39.121 -7.331 27.514 1.00 92.25 94 TRP A CA 1
ATOM 764 C C . TRP A 1 94 ? -39.483 -8.285 26.377 1.00 92.25 94 TRP A C 1
ATOM 766 O O . TRP A 1 94 ? -40.237 -7.934 25.469 1.00 92.25 94 TRP A O 1
ATOM 776 N N . ALA A 1 95 ? -38.975 -9.507 26.476 1.00 93.56 95 ALA A N 1
ATOM 777 C CA . ALA A 1 95 ? -39.344 -10.648 25.655 1.00 93.56 95 ALA A CA 1
ATOM 778 C C . ALA A 1 95 ? -39.770 -11.810 26.563 1.00 93.56 95 ALA A C 1
ATOM 780 O O . ALA A 1 95 ? -39.421 -11.847 27.741 1.00 93.56 95 ALA A O 1
ATOM 781 N N . VAL A 1 96 ? -40.540 -12.752 26.030 1.00 93.44 96 VAL A N 1
ATOM 782 C CA . VAL A 1 96 ? -40.892 -14.003 26.706 1.00 93.44 96 VAL A CA 1
ATOM 783 C C . VAL A 1 96 ? -40.157 -15.138 26.005 1.00 93.44 96 VAL A C 1
ATOM 785 O O . VAL A 1 96 ? -40.414 -15.388 24.828 1.00 93.44 96 VAL A O 1
ATOM 788 N N . VAL A 1 97 ? -39.253 -15.801 26.721 1.00 92.44 97 VAL A N 1
ATOM 789 C CA . VAL A 1 97 ? -38.459 -16.944 26.254 1.00 92.44 97 VAL A CA 1
ATOM 790 C C . VAL A 1 97 ? -38.890 -18.166 27.053 1.00 92.44 97 VAL A C 1
ATOM 792 O O . VAL A 1 97 ? -38.755 -18.176 28.274 1.00 92.44 97 VAL A O 1
ATOM 795 N N . ASP A 1 98 ? -39.477 -19.164 26.392 1.00 93.06 98 ASP A N 1
ATOM 796 C CA . ASP A 1 98 ? -39.957 -20.402 27.034 1.00 93.06 98 ASP A CA 1
ATOM 797 C C . ASP A 1 98 ? -40.844 -20.156 28.272 1.00 93.06 98 ASP A C 1
ATOM 799 O O . ASP A 1 98 ? -40.761 -20.827 29.301 1.00 93.06 98 ASP A O 1
ATOM 803 N N . GLY A 1 99 ? -41.716 -19.147 28.166 1.00 89.81 99 GLY A N 1
ATOM 804 C CA . GLY A 1 99 ? -42.639 -18.733 29.225 1.00 89.81 99 GLY A CA 1
ATOM 805 C C . GLY A 1 99 ? -42.034 -17.822 30.301 1.00 89.81 99 GLY A C 1
ATOM 806 O O . GLY A 1 99 ? -42.778 -17.336 31.154 1.00 89.81 99 GLY A O 1
ATOM 807 N N . GLN A 1 100 ? -40.728 -17.539 30.261 1.00 89.88 100 GLN A N 1
ATOM 808 C CA . GLN A 1 100 ? -40.047 -16.640 31.199 1.00 89.88 100 GLN A CA 1
ATOM 809 C C . GLN A 1 100 ? -39.839 -15.246 30.603 1.00 89.88 100 GLN A C 1
ATOM 811 O O . GLN A 1 100 ? -39.476 -15.100 29.440 1.00 89.88 100 GLN A O 1
ATOM 816 N N . LYS A 1 101 ? -40.087 -14.203 31.403 1.00 92.44 101 LYS A N 1
ATOM 817 C CA . LYS A 1 101 ? -39.952 -12.807 30.974 1.00 92.44 101 LYS A CA 1
ATOM 818 C C . LYS A 1 101 ? -38.505 -12.341 31.143 1.00 92.44 101 LYS A C 1
ATOM 820 O O . LYS A 1 101 ? -38.042 -12.179 32.268 1.00 92.44 101 LYS A O 1
ATOM 825 N N . GLU A 1 102 ? -37.847 -12.058 30.028 1.00 91.31 102 GLU A N 1
ATOM 826 C CA . GLU A 1 102 ? -36.444 -11.655 29.940 1.00 91.31 102 GLU A CA 1
ATOM 827 C C . GLU A 1 102 ? -36.299 -10.226 29.421 1.00 91.31 102 GLU A C 1
ATOM 829 O O . GLU A 1 102 ? -37.099 -9.746 28.610 1.00 91.31 102 GLU A O 1
ATOM 834 N N . LYS A 1 103 ? -35.276 -9.518 29.900 1.00 92.06 103 LYS A N 1
ATOM 835 C CA . LYS A 1 103 ? -35.021 -8.128 29.505 1.00 92.06 103 LYS A CA 1
ATOM 836 C C . LYS A 1 103 ? -34.241 -8.078 28.188 1.00 92.06 103 LYS A C 1
ATOM 838 O O . LYS A 1 103 ? -33.189 -8.697 28.062 1.00 92.06 103 LYS A O 1
ATOM 843 N N . VAL A 1 104 ? -34.716 -7.285 27.230 1.00 88.38 104 VAL A N 1
ATOM 844 C CA . VAL A 1 104 ? -34.057 -7.082 25.929 1.00 88.38 104 VAL A CA 1
ATOM 845 C C . VAL A 1 104 ? -32.919 -6.066 26.072 1.00 88.38 104 VAL A C 1
ATOM 847 O O . VAL A 1 104 ? -33.098 -5.015 26.687 1.00 88.38 104 VAL A O 1
ATOM 850 N N . GLY A 1 105 ? -31.749 -6.378 25.501 1.00 88.19 105 GLY A N 1
ATOM 851 C CA . GLY A 1 105 ? -30.544 -5.542 25.566 1.00 88.19 105 GLY A CA 1
ATOM 852 C C . GLY A 1 105 ? -30.687 -4.212 24.820 1.00 88.19 105 GLY A C 1
ATOM 853 O O . GLY A 1 105 ? -30.960 -3.180 25.433 1.00 88.19 105 GLY A O 1
ATOM 854 N N . ASN A 1 106 ? -30.500 -4.228 23.496 1.00 87.94 106 ASN A N 1
ATOM 855 C CA . ASN A 1 106 ? -30.706 -3.051 22.653 1.00 87.94 106 ASN A CA 1
ATOM 856 C C . ASN A 1 106 ? -31.917 -3.245 21.736 1.00 87.94 106 ASN A C 1
ATOM 858 O O . ASN A 1 106 ? -31.841 -3.930 20.722 1.00 87.94 106 ASN A O 1
ATOM 862 N N . PHE A 1 107 ? -33.040 -2.636 22.106 1.00 88.88 107 PHE A N 1
ATOM 863 C CA . PHE A 1 107 ? -34.266 -2.634 21.305 1.00 88.88 107 PHE A CA 1
ATOM 864 C C . PHE A 1 107 ? -34.420 -1.360 20.463 1.00 88.88 107 PHE A C 1
ATOM 866 O O . PHE A 1 107 ? -35.378 -1.256 19.699 1.00 88.88 107 PHE A O 1
ATOM 873 N N . ARG A 1 108 ? -33.516 -0.378 20.611 1.00 86.31 108 ARG A N 1
ATOM 874 C CA . ARG A 1 108 ? -33.536 0.874 19.847 1.00 86.31 108 ARG A CA 1
ATOM 875 C C . ARG A 1 108 ? -32.644 0.736 18.619 1.00 86.31 108 ARG A C 1
ATOM 877 O O . ARG A 1 108 ? -31.451 0.476 18.754 1.00 86.31 108 ARG A O 1
ATOM 884 N N . VAL A 1 109 ? -33.218 0.943 17.439 1.00 84.00 109 VAL A N 1
ATOM 885 C CA . VAL A 1 109 ? -32.441 1.049 16.200 1.00 84.00 109 VAL A CA 1
ATOM 886 C C . VAL A 1 109 ? -31.630 2.339 16.261 1.00 84.00 109 VAL A C 1
ATOM 888 O O . VAL A 1 109 ? -32.160 3.388 16.642 1.00 84.00 109 VAL A O 1
ATOM 891 N N . GLU A 1 110 ? -30.342 2.260 15.929 1.00 77.88 110 GLU A N 1
ATOM 892 C CA . GLU A 1 110 ? -29.497 3.450 15.900 1.00 77.88 110 GLU A CA 1
ATOM 893 C C . GLU A 1 110 ? -30.015 4.435 14.840 1.00 77.88 110 GLU A C 1
ATOM 895 O O . GLU A 1 110 ? -30.349 4.018 13.727 1.00 77.88 110 GLU A O 1
ATOM 900 N N . PRO A 1 111 ? -30.144 5.732 15.173 1.00 80.38 111 PRO A N 1
ATOM 901 C CA . PRO A 1 111 ? -30.542 6.727 14.193 1.00 80.38 111 PRO A CA 1
ATOM 902 C C . PRO A 1 111 ? -29.493 6.836 13.084 1.00 80.38 111 PRO A C 1
ATOM 904 O O . PRO A 1 111 ? -28.308 6.618 13.353 1.00 80.38 111 PRO A O 1
ATOM 907 N N . PRO A 1 112 ? -29.898 7.214 11.858 1.00 76.62 112 PRO A N 1
ATOM 908 C CA . PRO A 1 112 ? -28.929 7.533 10.825 1.00 76.62 112 PRO A CA 1
ATOM 909 C C . PRO A 1 112 ? -28.018 8.652 11.347 1.00 76.62 112 PRO A C 1
ATOM 911 O O . PRO A 1 112 ? -28.439 9.535 12.100 1.00 76.62 112 PRO A O 1
ATOM 914 N N . GLY A 1 113 ? -26.737 8.572 11.019 1.00 72.50 113 GLY A N 1
ATOM 915 C CA . GLY A 1 113 ? -25.732 9.471 11.559 1.00 72.50 113 GLY A CA 1
ATOM 916 C C . GLY A 1 113 ? -24.435 9.354 10.786 1.00 72.50 113 GLY A C 1
ATOM 917 O O . GLY A 1 113 ? -24.145 8.321 10.183 1.00 72.50 113 GLY A O 1
ATOM 918 N N . LEU A 1 114 ? -23.631 10.416 10.816 1.00 61.75 114 LEU A N 1
ATOM 919 C CA . LEU A 1 114 ? -22.288 10.350 10.259 1.00 61.75 114 LEU A CA 1
ATOM 920 C C . LEU A 1 114 ? -21.458 9.374 11.102 1.00 61.75 114 LEU A C 1
ATOM 922 O O . LEU A 1 114 ? -21.404 9.511 12.329 1.00 61.75 114 LEU A O 1
ATOM 926 N N . PHE A 1 115 ? -20.817 8.395 10.463 1.00 58.78 115 PHE A N 1
ATOM 927 C CA . PHE A 1 115 ? -20.003 7.410 11.168 1.00 58.78 115 PHE A CA 1
ATOM 928 C C . PHE A 1 115 ? -18.850 8.108 11.898 1.00 58.78 115 PHE A C 1
ATOM 930 O O . PHE A 1 115 ? -17.955 8.694 11.290 1.00 58.78 115 PHE A O 1
ATOM 937 N N . ARG A 1 116 ? -18.879 8.059 13.231 1.00 55.88 116 ARG A N 1
ATOM 938 C CA . ARG A 1 116 ? -17.838 8.618 14.099 1.00 55.88 116 ARG A CA 1
ATOM 939 C C . ARG A 1 116 ? -17.127 7.477 14.804 1.00 55.88 116 ARG A C 1
ATOM 941 O O . ARG A 1 116 ? -17.396 7.204 15.975 1.00 55.88 116 ARG A O 1
ATOM 948 N N . GLY A 1 117 ? -16.215 6.824 14.087 1.00 46.94 117 GLY A N 1
ATOM 949 C CA . GLY A 1 117 ? -15.311 5.846 14.683 1.00 46.94 117 GLY A CA 1
ATOM 950 C C . GLY A 1 117 ? -14.577 6.467 15.876 1.00 46.94 117 GLY A C 1
ATOM 951 O O . GLY A 1 117 ? -13.964 7.528 15.757 1.00 46.94 117 GLY A O 1
ATOM 952 N N . ARG A 1 118 ? -14.668 5.836 17.047 1.00 39.84 118 ARG A N 1
ATOM 953 C CA . ARG A 1 118 ? -13.864 6.189 18.227 1.00 39.84 118 ARG A CA 1
ATOM 954 C C . ARG A 1 118 ? -12.720 5.180 18.368 1.00 39.84 118 ARG A C 1
ATOM 956 O O . ARG A 1 118 ? -12.864 4.030 17.970 1.00 39.84 118 ARG A O 1
ATOM 963 N N . GLY A 1 119 ? -11.607 5.588 18.979 1.00 52.91 119 GLY A N 1
ATOM 964 C CA . GLY A 1 119 ? -10.522 4.670 19.349 1.00 52.91 119 GLY A CA 1
ATOM 965 C C . GLY A 1 119 ? -9.569 4.320 18.202 1.00 52.91 119 GLY A C 1
ATOM 966 O O . GLY A 1 119 ? -9.017 5.214 17.569 1.00 52.91 119 GLY A O 1
ATOM 967 N N . GLU A 1 120 ? -9.325 3.024 17.986 1.00 55.69 120 GLU A N 1
ATOM 968 C CA . GLU A 1 120 ? -8.329 2.490 17.038 1.00 55.69 120 GLU A CA 1
ATOM 969 C C . GLU A 1 120 ? -8.770 2.584 15.562 1.00 55.69 120 GLU A C 1
ATOM 971 O O . GLU A 1 120 ? -7.930 2.547 14.667 1.00 55.69 120 GLU A O 1
ATOM 976 N N . HIS A 1 121 ? -10.062 2.796 15.288 1.00 60.28 121 HIS A N 1
ATOM 977 C CA . HIS A 1 121 ? -10.630 2.751 13.933 1.00 60.28 121 HIS A CA 1
ATOM 978 C C . HIS A 1 121 ? -10.024 3.767 12.937 1.00 60.28 121 HIS A C 1
ATOM 980 O O . HIS A 1 121 ? -9.745 3.382 11.802 1.00 60.28 121 HIS A O 1
ATOM 986 N N . PRO A 1 122 ? -9.751 5.040 13.298 1.00 66.75 122 PRO A N 1
ATOM 987 C CA . PRO A 1 122 ? -9.059 5.963 12.393 1.00 66.75 122 PRO A CA 1
ATOM 988 C C . PRO A 1 122 ? -7.598 5.563 12.133 1.00 66.75 122 PRO A C 1
ATOM 990 O O . PRO A 1 122 ? -7.073 5.842 11.060 1.00 66.75 122 PRO A O 1
ATOM 993 N N . LYS A 1 123 ? -6.936 4.895 13.092 1.00 71.75 123 LYS A N 1
ATOM 994 C CA . LYS A 1 123 ? -5.548 4.422 12.938 1.00 71.75 123 LYS A CA 1
ATOM 995 C C . LYS A 1 123 ? -5.469 3.251 11.963 1.00 71.75 123 LYS A C 1
ATOM 997 O O . LYS A 1 123 ? -4.606 3.255 11.094 1.00 71.75 123 LYS A O 1
ATOM 1002 N N . VAL A 1 124 ? -6.404 2.300 12.068 1.00 73.81 124 VAL A N 1
ATOM 1003 C CA . VAL A 1 124 ? -6.526 1.167 11.132 1.00 73.81 124 VAL A CA 1
ATOM 1004 C C . VAL A 1 124 ? -6.696 1.676 9.697 1.00 73.81 124 VAL A C 1
ATOM 1006 O O . VAL A 1 124 ? -5.996 1.215 8.803 1.00 73.81 124 VAL A O 1
ATOM 1009 N N . LEU A 1 125 ? -7.564 2.674 9.485 1.00 75.44 125 LEU A N 1
ATOM 1010 C CA . LEU A 1 125 ? -7.808 3.253 8.158 1.00 75.44 125 LEU A CA 1
ATOM 1011 C C . LEU A 1 125 ? -6.563 3.916 7.560 1.00 75.44 125 LEU A C 1
ATOM 1013 O O . LEU A 1 125 ? -6.262 3.695 6.391 1.00 75.44 125 LEU A O 1
ATOM 1017 N N . VAL A 1 126 ? -5.810 4.683 8.354 1.00 81.75 126 VAL A N 1
ATOM 1018 C CA . VAL A 1 126 ? -4.554 5.285 7.879 1.00 81.75 126 VAL A CA 1
ATOM 1019 C C . VAL A 1 126 ? -3.519 4.207 7.557 1.00 81.75 126 VAL A C 1
ATOM 1021 O O . VAL A 1 126 ? -2.837 4.308 6.546 1.00 81.75 126 VAL A O 1
ATOM 1024 N N . ILE A 1 127 ? -3.419 3.140 8.351 1.00 82.88 127 ILE A N 1
ATOM 1025 C CA . ILE A 1 127 ? -2.509 2.025 8.045 1.00 82.88 127 ILE A CA 1
ATOM 1026 C C . ILE A 1 127 ? -2.924 1.308 6.760 1.00 82.88 127 ILE A C 1
ATOM 1028 O O . ILE A 1 127 ? -2.065 0.972 5.948 1.00 82.88 127 ILE A O 1
ATOM 1032 N N . TYR A 1 128 ? -4.224 1.116 6.533 1.00 83.38 128 TYR A N 1
ATOM 1033 C CA . TYR A 1 128 ? -4.725 0.586 5.266 1.00 83.38 128 TYR A CA 1
ATOM 1034 C C . TYR A 1 128 ? -4.373 1.485 4.101 1.00 83.38 128 TYR A C 1
ATOM 1036 O O . TYR A 1 128 ? -3.847 0.985 3.117 1.00 83.38 128 TYR A O 1
ATOM 1044 N N . TYR A 1 129 ? -4.561 2.793 4.242 1.00 84.31 129 TYR A N 1
ATOM 1045 C CA . TYR A 1 129 ? -4.136 3.752 3.235 1.00 84.31 129 TYR A CA 1
ATOM 1046 C C . TYR A 1 129 ? -2.636 3.630 2.927 1.00 84.31 129 TYR A C 1
ATOM 1048 O O . TYR A 1 129 ? -2.249 3.557 1.766 1.00 84.31 129 TYR A O 1
ATOM 1056 N N . LEU A 1 130 ? -1.783 3.543 3.950 1.00 85.94 130 LEU A N 1
ATOM 1057 C CA . LEU A 1 130 ? -0.335 3.429 3.768 1.00 85.94 130 LEU A CA 1
ATOM 1058 C C . LEU A 1 130 ? 0.084 2.091 3.132 1.00 85.94 130 LEU A C 1
ATOM 1060 O O . LEU A 1 130 ? 0.979 2.062 2.291 1.00 85.94 130 LEU A O 1
ATOM 1064 N N . ILE A 1 131 ? -0.548 0.977 3.498 1.00 88.12 131 ILE A N 1
ATOM 1065 C CA . ILE A 1 131 ? -0.244 -0.337 2.908 1.00 88.12 131 ILE A CA 1
ATOM 1066 C C . ILE A 1 131 ? -0.790 -0.435 1.480 1.00 88.12 131 ILE A C 1
ATOM 1068 O O . ILE A 1 131 ? -0.097 -0.948 0.604 1.00 88.12 131 ILE A O 1
ATOM 1072 N N . ASP A 1 132 ? -2.001 0.066 1.239 1.00 86.81 132 ASP A N 1
ATOM 1073 C CA . ASP A 1 132 ? -2.664 0.035 -0.065 1.00 86.81 132 ASP A CA 1
ATOM 1074 C C . ASP A 1 132 ? -2.008 1.000 -1.054 1.00 86.81 132 ASP A C 1
ATOM 1076 O O . ASP A 1 132 ? -1.583 0.587 -2.126 1.00 86.81 132 ASP A O 1
ATOM 1080 N N . LYS A 1 133 ? -1.857 2.280 -0.698 1.00 84.06 133 LYS A N 1
ATOM 1081 C CA . LYS A 1 133 ? -1.349 3.302 -1.627 1.00 84.06 133 LYS A CA 1
ATOM 1082 C C . LYS A 1 133 ? 0.160 3.319 -1.754 1.00 84.06 133 LYS A C 1
ATOM 1084 O O . LYS A 1 133 ? 0.665 3.596 -2.834 1.00 84.06 133 LYS A O 1
ATOM 1089 N N . LEU A 1 134 ? 0.881 3.035 -0.672 1.00 86.62 134 LEU A N 1
ATOM 1090 C CA . LEU A 1 134 ? 2.344 3.131 -0.662 1.00 86.62 134 LEU A CA 1
ATOM 1091 C C . LEU A 1 134 ? 3.035 1.766 -0.683 1.00 86.62 134 LEU A C 1
ATOM 1093 O O . LEU A 1 134 ? 4.259 1.701 -0.593 1.00 86.62 134 LEU A O 1
ATOM 1097 N N . ALA A 1 135 ? 2.269 0.669 -0.745 1.00 89.44 135 ALA A N 1
ATOM 1098 C CA . ALA A 1 135 ? 2.791 -0.698 -0.743 1.00 89.44 135 ALA A CA 1
ATOM 1099 C C . ALA A 1 135 ? 3.796 -0.971 0.400 1.00 89.44 135 ALA A C 1
ATOM 1101 O O . ALA A 1 135 ? 4.741 -1.764 0.253 1.00 89.44 135 ALA A O 1
ATOM 1102 N N . LEU A 1 136 ? 3.600 -0.331 1.563 1.00 89.62 136 LEU A N 1
ATOM 1103 C CA . LEU A 1 136 ? 4.462 -0.533 2.724 1.00 89.62 136 LEU A CA 1
ATOM 1104 C C . LEU A 1 136 ? 4.307 -1.949 3.286 1.00 89.62 136 LEU A C 1
ATOM 1106 O O . LEU A 1 136 ? 3.245 -2.571 3.255 1.00 89.62 136 LEU A O 1
ATOM 1110 N N . ARG A 1 137 ? 5.400 -2.481 3.837 1.00 90.06 137 ARG A N 1
ATOM 1111 C CA . ARG A 1 137 ? 5.364 -3.741 4.592 1.00 90.06 137 ARG A CA 1
ATOM 1112 C C . ARG A 1 137 ? 4.714 -3.491 5.951 1.00 90.06 137 ARG A C 1
ATOM 1114 O O . ARG A 1 137 ? 4.915 -2.431 6.529 1.00 90.06 137 ARG A O 1
ATOM 1121 N N . ALA A 1 138 ? 4.009 -4.487 6.489 1.00 86.50 138 ALA A N 1
ATOM 1122 C CA . ALA A 1 138 ? 3.317 -4.366 7.775 1.00 86.50 138 ALA A CA 1
ATOM 1123 C C . ALA A 1 138 ? 4.251 -3.935 8.922 1.00 86.50 138 ALA A C 1
ATOM 1125 O O . ALA A 1 138 ? 3.895 -3.030 9.660 1.00 86.50 138 ALA A O 1
ATOM 1126 N N . GLY A 1 139 ? 5.456 -4.518 9.002 1.00 83.12 139 GLY A N 1
ATOM 1127 C CA . GLY A 1 139 ? 6.469 -4.197 10.016 1.00 83.12 139 GLY A CA 1
ATOM 1128 C C . GLY A 1 139 ? 6.137 -4.788 11.379 1.00 83.12 139 GLY A C 1
ATOM 1129 O O . GLY A 1 139 ? 5.316 -4.230 12.091 1.00 83.12 139 GLY A O 1
ATOM 1130 N N . ASN A 1 140 ? 6.763 -5.912 11.725 1.00 84.31 140 ASN A N 1
ATOM 1131 C CA . ASN A 1 140 ? 6.663 -6.473 13.073 1.00 84.31 140 ASN A CA 1
ATOM 1132 C C . ASN A 1 140 ? 7.611 -5.729 14.018 1.00 84.31 140 ASN A C 1
ATOM 1134 O O . ASN A 1 140 ? 8.600 -5.154 13.556 1.00 84.31 140 ASN A O 1
ATOM 1138 N N . GLU A 1 141 ? 7.326 -5.796 15.316 1.00 79.19 141 GLU A N 1
ATOM 1139 C CA . GLU A 1 141 ? 8.293 -5.423 16.348 1.00 79.19 141 GLU A CA 1
ATOM 1140 C C . GLU A 1 141 ? 9.571 -6.262 16.219 1.00 79.19 141 GLU A C 1
ATOM 1142 O O . GLU A 1 141 ? 9.561 -7.372 15.671 1.00 79.19 141 GLU A O 1
ATOM 1147 N N . LYS A 1 142 ? 10.676 -5.667 16.662 1.00 80.94 142 LYS A N 1
ATOM 1148 C CA . LYS A 1 142 ? 12.031 -6.193 16.547 1.00 80.94 142 LYS A CA 1
ATOM 1149 C C . LYS A 1 142 ? 12.646 -6.296 17.931 1.00 80.94 142 LYS A C 1
ATOM 1151 O O . LYS A 1 142 ? 12.407 -5.421 18.759 1.00 80.94 142 LYS A O 1
ATOM 1156 N N . ASP A 1 143 ? 13.425 -7.350 18.141 1.00 77.94 143 ASP A N 1
ATOM 1157 C CA . ASP A 1 143 ? 14.219 -7.522 19.354 1.00 77.94 143 ASP A CA 1
ATOM 1158 C C . ASP A 1 143 ? 15.468 -6.620 19.314 1.00 77.94 143 ASP A C 1
ATOM 1160 O O . ASP A 1 143 ? 15.902 -6.192 18.241 1.00 77.94 143 ASP A O 1
ATOM 1164 N N . ASP A 1 144 ? 16.075 -6.366 20.478 1.00 76.94 144 ASP A N 1
ATOM 1165 C CA . ASP A 1 144 ? 17.225 -5.455 20.633 1.00 76.94 144 ASP A CA 1
ATOM 1166 C C . ASP A 1 144 ? 18.474 -5.873 19.824 1.00 76.94 144 ASP A C 1
ATOM 1168 O O . ASP A 1 144 ? 19.336 -5.043 19.534 1.00 76.94 144 ASP A O 1
ATOM 1172 N N . ASP A 1 145 ? 18.569 -7.150 19.438 1.00 79.38 145 ASP A N 1
ATOM 1173 C CA . ASP A 1 145 ? 19.684 -7.710 18.661 1.00 79.38 145 ASP A CA 1
ATOM 1174 C C . ASP A 1 145 ? 19.497 -7.571 17.133 1.00 79.38 145 ASP A C 1
ATOM 1176 O O . ASP A 1 145 ? 20.396 -7.909 16.354 1.00 79.38 145 ASP A O 1
ATOM 1180 N N . GLU A 1 146 ? 18.337 -7.090 16.673 1.00 79.94 146 GLU A N 1
ATOM 1181 C CA . GLU A 1 146 ? 18.050 -6.878 15.254 1.00 79.94 146 GLU A CA 1
ATOM 1182 C C . GLU A 1 146 ? 18.347 -5.439 14.802 1.00 79.94 146 GLU A C 1
ATOM 1184 O O . GLU A 1 146 ? 18.297 -4.478 15.565 1.00 79.94 146 GLU A O 1
ATOM 1189 N N . ALA A 1 147 ? 18.640 -5.268 13.508 1.00 79.81 147 ALA A N 1
ATOM 1190 C CA . ALA A 1 147 ? 18.808 -3.936 12.935 1.00 79.81 147 ALA A CA 1
ATOM 1191 C C . ALA A 1 147 ? 17.509 -3.117 13.062 1.00 79.81 147 ALA A C 1
ATOM 1193 O O . ALA A 1 147 ? 16.437 -3.610 12.692 1.00 79.81 147 ALA A O 1
ATOM 1194 N N . ASP A 1 148 ? 17.631 -1.856 13.505 1.00 83.56 148 ASP A N 1
ATOM 1195 C CA . ASP A 1 148 ? 16.517 -0.906 13.654 1.00 83.56 148 ASP A CA 1
ATOM 1196 C C . ASP A 1 148 ? 15.907 -0.577 12.285 1.00 83.56 148 ASP A C 1
ATOM 1198 O O . ASP A 1 148 ? 16.323 0.332 11.560 1.00 83.56 148 ASP A O 1
ATOM 1202 N N . THR A 1 149 ? 14.952 -1.414 11.896 1.00 86.31 149 THR A N 1
ATOM 1203 C CA . THR A 1 149 ? 14.235 -1.355 10.632 1.00 86.31 149 THR A CA 1
ATOM 1204 C C . THR A 1 149 ? 12.750 -1.383 10.927 1.00 86.31 149 THR A C 1
ATOM 1206 O O . THR A 1 149 ? 12.266 -2.193 11.718 1.00 86.31 149 THR A O 1
ATOM 1209 N N . VAL A 1 150 ? 12.007 -0.496 10.277 1.00 87.75 150 VAL A N 1
ATOM 1210 C CA . VAL A 1 150 ? 10.587 -0.291 10.571 1.00 87.75 150 VAL A CA 1
ATOM 1211 C C . VAL A 1 150 ? 9.712 -0.630 9.370 1.00 87.75 150 VAL A C 1
ATOM 1213 O O . VAL A 1 150 ? 10.149 -0.678 8.214 1.00 87.75 150 VAL A O 1
ATOM 1216 N N . GLY A 1 151 ? 8.442 -0.896 9.650 1.00 85.38 151 GLY A N 1
ATOM 1217 C CA . GLY A 1 151 ? 7.393 -0.964 8.641 1.00 85.38 151 GLY A CA 1
ATOM 1218 C C . GLY A 1 151 ? 6.204 -0.107 9.046 1.00 85.38 151 GLY A C 1
ATOM 1219 O O . GLY A 1 151 ? 6.310 0.766 9.899 1.00 85.38 151 GLY A O 1
ATOM 1220 N N . CYS A 1 152 ? 5.059 -0.347 8.418 1.00 86.31 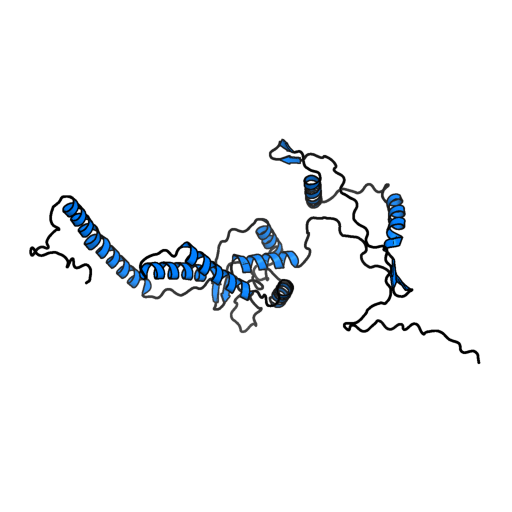152 CYS A N 1
ATOM 1221 C CA . CYS A 1 152 ? 3.891 0.510 8.559 1.00 86.31 152 CYS A CA 1
ATOM 1222 C C . CYS A 1 152 ? 3.361 0.597 10.000 1.00 86.31 152 CYS A C 1
ATOM 1224 O O . CYS A 1 152 ? 2.970 1.679 10.420 1.00 86.31 152 CYS A O 1
ATOM 1226 N N . CYS A 1 153 ? 3.333 -0.507 10.752 1.00 84.31 153 CYS A N 1
ATOM 1227 C CA . CYS A 1 153 ? 2.804 -0.533 12.121 1.00 84.31 153 CYS A CA 1
ATOM 1228 C C . CYS A 1 153 ? 3.815 0.009 13.143 1.00 84.31 153 CYS A C 1
ATOM 1230 O O . CYS A 1 153 ? 3.412 0.618 14.125 1.00 84.31 153 CYS A O 1
ATOM 1232 N N . THR A 1 154 ? 5.116 -0.140 12.877 1.00 83.94 154 THR A N 1
ATOM 1233 C CA . THR A 1 154 ? 6.223 0.325 13.736 1.00 83.94 154 THR A CA 1
ATOM 1234 C C . THR A 1 154 ? 6.803 1.673 13.293 1.00 83.94 154 THR A C 1
ATOM 1236 O O . THR A 1 154 ? 7.929 2.037 13.627 1.00 83.94 154 THR A O 1
ATOM 1239 N N . LEU A 1 155 ? 6.050 2.424 12.486 1.00 85.81 155 LEU A N 1
ATOM 1240 C CA . LEU A 1 155 ? 6.507 3.681 11.913 1.00 85.81 155 LEU A CA 1
ATOM 1241 C C . LEU A 1 155 ? 6.634 4.754 13.002 1.00 85.81 155 LEU A C 1
ATOM 1243 O O . LEU A 1 155 ? 5.679 4.996 13.732 1.00 85.81 155 LEU A O 1
ATOM 1247 N N . LYS A 1 156 ? 7.766 5.460 13.057 1.00 84.44 156 LYS A N 1
ATOM 1248 C CA . LYS A 1 156 ? 7.976 6.635 13.933 1.00 84.44 156 LYS A CA 1
ATOM 1249 C C . LYS A 1 156 ? 7.927 7.941 13.135 1.00 84.44 156 LYS A C 1
ATOM 1251 O O . LYS A 1 156 ? 7.286 8.917 13.524 1.00 84.44 156 LYS A O 1
ATOM 1256 N N . VAL A 1 157 ? 8.558 7.931 11.960 1.00 80.19 157 VAL A N 1
ATOM 1257 C CA . VAL A 1 157 ? 8.649 9.038 10.996 1.00 80.19 157 VAL A CA 1
ATOM 1258 C C . VAL A 1 157 ? 8.616 8.498 9.557 1.00 80.19 157 VAL A C 1
ATOM 1260 O O . VAL A 1 157 ? 8.884 7.323 9.334 1.00 80.19 157 VAL A O 1
ATOM 1263 N N . PHE A 1 158 ? 8.279 9.344 8.576 1.00 80.38 158 PHE A N 1
ATOM 1264 C CA . PHE A 1 158 ? 8.106 8.956 7.161 1.00 80.38 158 PHE A CA 1
ATOM 1265 C C . PHE A 1 158 ? 9.407 8.897 6.333 1.00 80.38 158 PHE A C 1
ATOM 1267 O O . PHE A 1 158 ? 9.359 8.605 5.142 1.00 80.38 158 PHE A O 1
ATOM 1274 N N . ASP A 1 159 ? 10.558 9.120 6.966 1.00 85.69 159 ASP A N 1
ATOM 1275 C CA . ASP A 1 159 ? 11.894 8.873 6.415 1.00 85.69 159 ASP A CA 1
ATOM 1276 C C . ASP A 1 159 ? 12.576 7.835 7.307 1.00 85.69 159 ASP A C 1
ATOM 1278 O O . ASP A 1 159 ? 12.874 8.118 8.470 1.00 85.69 159 ASP A O 1
ATOM 1282 N N . PHE A 1 160 ? 12.713 6.608 6.810 1.00 89.00 160 PHE A N 1
ATOM 1283 C CA . PHE A 1 160 ? 13.070 5.469 7.653 1.00 89.00 160 PHE A CA 1
ATOM 1284 C C . PHE A 1 160 ? 13.818 4.371 6.899 1.00 89.00 160 PHE A C 1
ATOM 1286 O O . PHE A 1 160 ? 13.767 4.282 5.672 1.00 89.00 160 PHE A O 1
ATOM 1293 N N . LEU A 1 161 ? 14.497 3.496 7.642 1.00 89.88 161 LEU A N 1
ATOM 1294 C CA . LEU A 1 161 ? 15.103 2.282 7.099 1.00 89.88 161 LEU A CA 1
ATOM 1295 C C . LEU A 1 161 ? 14.093 1.135 7.169 1.00 89.88 161 LEU A C 1
ATOM 1297 O O . LEU A 1 161 ? 13.592 0.794 8.238 1.00 89.88 161 LEU A O 1
ATOM 1301 N N . GLY A 1 162 ? 13.759 0.566 6.016 1.00 89.31 162 GLY A N 1
ATOM 1302 C CA . GLY A 1 162 ? 12.887 -0.595 5.906 1.00 89.31 162 GLY A CA 1
ATOM 1303 C C . GLY A 1 162 ? 13.664 -1.909 5.940 1.00 89.31 162 GLY A C 1
ATOM 1304 O O . GLY A 1 162 ? 14.810 -1.981 6.377 1.00 89.31 162 GLY A O 1
ATOM 1305 N N . LYS A 1 163 ? 13.035 -2.969 5.422 1.00 86.31 163 LYS A N 1
ATOM 1306 C CA . LYS A 1 163 ? 13.661 -4.292 5.287 1.00 86.31 163 LYS A CA 1
ATOM 1307 C C . LYS A 1 163 ? 15.026 -4.190 4.585 1.00 86.31 163 LYS A C 1
ATOM 1309 O O . LYS A 1 163 ? 15.151 -3.461 3.604 1.00 86.31 163 LYS A O 1
ATOM 1314 N N . ASP A 1 164 ? 15.999 -4.966 5.064 1.00 87.44 164 ASP A N 1
ATOM 1315 C CA . ASP A 1 164 ? 17.367 -5.020 4.530 1.00 87.44 164 ASP A CA 1
ATOM 1316 C C . ASP A 1 164 ? 18.103 -3.659 4.646 1.00 87.44 164 ASP A C 1
ATOM 1318 O O . ASP A 1 164 ? 19.033 -3.375 3.897 1.00 87.44 164 ASP A O 1
ATOM 1322 N N . SER A 1 165 ? 17.663 -2.807 5.585 1.00 88.38 165 SER A N 1
ATOM 1323 C CA . SER A 1 165 ? 18.176 -1.452 5.851 1.00 88.38 165 SER A CA 1
ATOM 1324 C C . SER A 1 165 ? 18.121 -0.505 4.648 1.00 88.38 165 SER A C 1
ATOM 1326 O O . SER A 1 165 ? 18.909 0.434 4.536 1.00 88.38 165 SER A O 1
ATOM 1328 N N . ILE A 1 166 ? 17.170 -0.735 3.740 1.00 86.81 166 ILE A N 1
ATOM 1329 C CA . ILE A 1 166 ? 16.942 0.127 2.580 1.00 86.81 166 ILE A CA 1
ATOM 1330 C C . ILE A 1 166 ? 16.122 1.339 3.019 1.00 86.81 166 ILE A C 1
ATOM 1332 O O . ILE A 1 166 ? 15.018 1.190 3.549 1.00 86.81 166 ILE A O 1
ATOM 1336 N N . ARG A 1 167 ? 16.644 2.544 2.772 1.00 90.62 167 ARG A N 1
ATOM 1337 C CA . ARG A 1 167 ? 15.944 3.793 3.084 1.00 90.62 167 ARG A CA 1
ATOM 1338 C C . ARG A 1 167 ? 14.681 3.927 2.236 1.00 90.62 167 ARG A C 1
ATOM 1340 O O . ARG A 1 167 ? 14.716 3.797 1.011 1.00 90.62 167 ARG A O 1
ATOM 1347 N N . TYR A 1 168 ? 13.568 4.203 2.895 1.00 90.38 168 TYR A N 1
ATOM 1348 C CA . TYR A 1 168 ? 12.330 4.636 2.277 1.00 90.38 168 TYR A CA 1
ATOM 1349 C C . TYR A 1 168 ? 12.200 6.143 2.485 1.00 90.38 168 TYR A C 1
ATOM 1351 O O . TYR A 1 168 ? 12.080 6.613 3.615 1.00 90.38 168 TYR A O 1
ATOM 1359 N N . GLN A 1 169 ? 12.237 6.886 1.385 1.00 87.81 169 GLN A N 1
ATOM 1360 C CA . GLN A 1 169 ? 12.013 8.323 1.354 1.00 87.81 169 GLN A CA 1
ATOM 1361 C C . GLN A 1 169 ? 11.089 8.604 0.173 1.00 87.81 169 GLN A C 1
ATOM 1363 O O . GLN A 1 169 ? 11.431 8.282 -0.964 1.00 87.81 169 GLN A O 1
ATOM 1368 N N . ASN A 1 170 ? 9.907 9.145 0.453 1.00 83.25 170 ASN A N 1
ATOM 1369 C CA . ASN A 1 170 ? 8.899 9.405 -0.564 1.00 83.25 170 ASN A CA 1
ATOM 1370 C C . ASN A 1 170 ? 8.060 10.627 -0.179 1.00 83.25 170 ASN A C 1
ATOM 1372 O O . ASN A 1 170 ? 7.740 10.814 0.997 1.00 83.25 170 ASN A O 1
ATOM 1376 N N . GLU A 1 171 ? 7.684 11.423 -1.172 1.00 85.94 171 GLU A N 1
ATOM 1377 C CA . GLU A 1 171 ? 6.748 12.535 -1.031 1.00 85.94 171 GLU A CA 1
ATOM 1378 C C . GLU A 1 171 ? 5.472 12.162 -1.774 1.00 85.94 171 GLU A C 1
ATOM 1380 O O . GLU A 1 171 ? 5.501 11.861 -2.964 1.00 85.94 171 GLU A O 1
ATOM 1385 N N . VAL A 1 172 ? 4.352 12.123 -1.052 1.00 82.69 172 VAL A N 1
ATOM 1386 C CA . VAL A 1 172 ? 3.081 11.658 -1.605 1.00 82.69 172 VAL A CA 1
ATOM 1387 C C . VAL A 1 172 ? 1.990 12.642 -1.252 1.00 82.69 172 VAL A C 1
ATOM 1389 O O . VAL A 1 172 ? 1.831 13.027 -0.092 1.00 82.69 172 VAL A O 1
ATOM 1392 N N . GLU A 1 173 ? 1.225 13.027 -2.265 1.00 82.38 173 GLU A N 1
ATOM 1393 C CA . GLU A 1 173 ? 0.002 13.790 -2.080 1.00 82.38 173 GLU A CA 1
ATOM 1394 C C . GLU A 1 173 ? -1.047 12.894 -1.419 1.00 82.38 173 GLU A C 1
ATOM 1396 O O . GLU A 1 173 ? -1.342 11.793 -1.882 1.00 82.38 173 GLU A O 1
ATOM 1401 N N . VAL A 1 174 ? -1.577 13.352 -0.288 1.00 80.56 174 VAL A N 1
ATOM 1402 C CA . VAL A 1 174 ? -2.579 12.622 0.485 1.00 80.56 174 VAL A CA 1
ATOM 1403 C C . VAL A 1 174 ? -3.827 13.474 0.644 1.00 80.56 174 VAL A C 1
ATOM 1405 O O . VAL A 1 174 ? -3.764 14.703 0.718 1.00 80.56 174 VAL A O 1
ATOM 1408 N N . GLU A 1 175 ? -4.964 12.803 0.751 1.00 77.75 175 GLU A N 1
ATOM 1409 C CA . GLU A 1 175 ? -6.241 13.439 1.034 1.00 77.75 175 GLU A CA 1
ATOM 1410 C C . GLU A 1 175 ? -6.228 14.168 2.393 1.00 77.75 175 GLU A C 1
ATOM 1412 O O . GLU A 1 175 ? -5.521 13.811 3.347 1.00 77.75 175 GLU A O 1
ATOM 1417 N N . LEU A 1 176 ? -7.015 15.245 2.495 1.00 76.94 176 LEU A N 1
ATOM 1418 C CA . LEU A 1 176 ? -6.968 16.147 3.653 1.00 76.94 176 LEU A CA 1
ATOM 1419 C C . LEU A 1 176 ? -7.393 15.454 4.960 1.00 76.94 176 LEU A C 1
ATOM 1421 O O . LEU A 1 176 ? -6.928 15.831 6.042 1.00 76.94 176 LEU A O 1
ATOM 1425 N N . SER A 1 177 ? -8.289 14.469 4.884 1.00 75.38 177 SER A N 1
ATOM 1426 C CA . SER A 1 177 ? -8.727 13.656 6.027 1.00 75.38 177 SER A CA 1
ATOM 1427 C C . SER A 1 177 ? -7.583 12.831 6.617 1.00 75.38 177 SER A C 1
ATOM 1429 O O . SER A 1 177 ? -7.388 12.829 7.834 1.00 75.38 177 SER A O 1
ATOM 1431 N N . GLU A 1 178 ? -6.804 12.188 5.760 1.00 77.38 178 GLU A N 1
ATOM 1432 C CA . GLU A 1 178 ? -5.685 11.306 6.066 1.00 77.38 178 GLU A CA 1
ATOM 1433 C C . GLU A 1 178 ? -4.541 12.129 6.646 1.00 77.38 178 GLU A C 1
ATOM 1435 O O . GLU A 1 178 ? -4.004 11.788 7.703 1.00 77.38 178 GLU A O 1
ATOM 1440 N N . TYR A 1 179 ? -4.244 13.278 6.031 1.00 79.19 179 TYR A N 1
ATOM 1441 C CA . TYR A 1 179 ? -3.259 14.221 6.554 1.00 79.19 179 TYR A CA 1
ATOM 1442 C C . TYR A 1 179 ? -3.605 14.672 7.978 1.00 79.19 179 TYR A C 1
ATOM 1444 O O . TYR A 1 179 ? -2.773 14.598 8.887 1.00 79.19 179 TYR A O 1
ATOM 1452 N N . LYS A 1 180 ? -4.858 15.089 8.207 1.00 79.25 180 LYS A N 1
ATOM 1453 C CA . LYS A 1 180 ? -5.334 15.501 9.537 1.00 79.25 180 LYS A CA 1
ATOM 1454 C C . LYS A 1 180 ? -5.277 14.355 10.546 1.00 79.25 180 LYS A C 1
ATOM 1456 O O . LYS A 1 180 ? -4.906 14.593 11.695 1.00 79.25 180 LYS A O 1
ATOM 1461 N N . ALA A 1 181 ? -5.617 13.132 10.142 1.00 80.38 181 ALA A N 1
ATOM 1462 C CA . ALA A 1 181 ? -5.530 11.957 11.007 1.00 80.38 181 ALA A CA 1
ATOM 1463 C C . ALA A 1 181 ? -4.075 11.669 11.418 1.00 80.38 181 ALA A C 1
ATOM 1465 O O . ALA A 1 181 ? -3.792 11.513 12.606 1.00 80.38 181 ALA A O 1
ATOM 1466 N N . ILE A 1 182 ? -3.137 11.704 10.466 1.00 81.19 182 ILE A N 1
ATOM 1467 C CA . ILE A 1 182 ? -1.701 11.536 10.734 1.00 81.19 182 ILE A CA 1
ATOM 1468 C C . ILE A 1 182 ? -1.193 12.630 11.684 1.00 81.19 182 ILE A C 1
ATOM 1470 O O . ILE A 1 182 ? -0.487 12.326 12.648 1.00 81.19 182 ILE A O 1
ATOM 1474 N N . GLN A 1 183 ? -1.579 13.894 11.472 1.00 82.50 183 GLN A N 1
ATOM 1475 C CA . GLN A 1 183 ? -1.219 14.991 12.378 1.00 82.50 183 GLN A CA 1
ATOM 1476 C C . GLN A 1 183 ? -1.744 14.761 13.801 1.00 82.50 183 GLN A C 1
ATOM 1478 O O . GLN A 1 183 ? -1.006 14.948 14.768 1.00 82.50 183 GLN A O 1
ATOM 1483 N N . GLN A 1 184 ? -2.988 14.301 13.943 1.00 82.81 184 GLN A N 1
ATOM 1484 C CA . GLN A 1 184 ? -3.557 13.973 15.252 1.00 82.81 184 GLN A CA 1
ATOM 1485 C C . GLN A 1 184 ? -2.790 12.849 15.953 1.00 82.81 184 GLN A C 1
ATOM 1487 O O . GLN A 1 184 ? -2.609 12.918 17.166 1.00 82.81 184 GLN A O 1
ATOM 1492 N N . PHE A 1 185 ? -2.305 11.844 15.219 1.00 81.94 185 PHE A N 1
ATOM 1493 C CA . PHE A 1 185 ? -1.520 10.754 15.809 1.00 81.94 185 PHE A CA 1
ATOM 1494 C C . PHE A 1 185 ? -0.123 11.184 16.253 1.00 81.94 185 PHE A C 1
ATOM 1496 O O . PHE A 1 185 ? 0.427 10.565 17.162 1.00 81.94 185 PHE A O 1
ATOM 1503 N N . ARG A 1 186 ? 0.432 12.248 15.659 1.00 82.69 186 ARG A N 1
ATOM 1504 C CA . ARG A 1 186 ? 1.709 12.846 16.080 1.00 82.69 186 ARG A CA 1
ATOM 1505 C C . ARG A 1 186 ? 1.573 13.768 17.293 1.00 82.69 186 ARG A C 1
ATOM 1507 O O . ARG A 1 186 ? 2.565 14.008 17.978 1.00 82.69 186 ARG A O 1
ATOM 1514 N N . ASN A 1 187 ? 0.381 14.297 17.570 1.00 82.44 187 ASN A N 1
ATOM 1515 C CA . ASN A 1 187 ? 0.185 15.227 18.680 1.00 82.44 187 ASN A CA 1
ATOM 1516 C C . ASN A 1 187 ? 0.525 14.573 20.027 1.00 82.44 187 ASN A C 1
ATOM 1518 O O . ASN A 1 187 ? -0.030 13.539 20.391 1.00 82.44 187 ASN A O 1
ATOM 1522 N N . GLY A 1 188 ? 1.419 15.213 20.784 1.00 77.00 188 GLY A N 1
ATOM 1523 C CA . GLY A 1 188 ? 1.850 14.741 22.103 1.00 77.00 188 GLY A CA 1
ATOM 1524 C C . GLY A 1 188 ? 2.917 13.641 22.084 1.00 77.00 188 GLY A C 1
ATOM 1525 O O . GLY A 1 188 ? 3.285 13.171 23.157 1.00 77.00 188 GLY A O 1
ATOM 1526 N N . LYS A 1 189 ? 3.430 13.260 20.905 1.00 82.62 189 LYS A N 1
ATOM 1527 C CA . LYS A 1 189 ? 4.491 12.256 20.742 1.00 82.62 189 LYS A CA 1
ATOM 1528 C C . LYS A 1 189 ? 5.844 12.894 20.435 1.00 82.62 189 LYS A C 1
ATOM 1530 O O . LYS A 1 189 ? 5.923 13.936 19.779 1.00 82.62 189 LYS A O 1
ATOM 1535 N N . ARG A 1 190 ? 6.917 12.265 20.908 1.00 80.75 190 ARG A N 1
ATOM 1536 C CA . ARG A 1 190 ? 8.307 12.604 20.566 1.00 80.75 190 ARG A CA 1
ATOM 1537 C C . ARG A 1 190 ? 8.704 11.892 19.272 1.00 80.75 190 ARG A C 1
ATOM 1539 O O . ARG A 1 190 ? 8.062 10.934 18.863 1.00 80.75 190 ARG A O 1
ATOM 1546 N N . GLY A 1 191 ? 9.782 12.340 18.625 1.00 75.69 191 GLY A N 1
ATOM 1547 C CA . GLY A 1 191 ? 10.247 11.756 17.354 1.00 75.69 191 GLY A CA 1
ATOM 1548 C C . GLY A 1 191 ? 10.684 10.285 17.434 1.00 75.69 191 GLY A C 1
ATOM 1549 O O . GLY A 1 191 ? 10.821 9.643 16.401 1.00 75.69 191 GLY A O 1
ATOM 1550 N N . SER A 1 192 ? 10.892 9.761 18.643 1.00 80.38 192 SER A N 1
ATOM 1551 C CA . SER A 1 192 ? 11.223 8.361 18.924 1.00 80.38 192 SER A CA 1
ATOM 1552 C C . SER A 1 192 ? 10.005 7.460 19.127 1.00 80.38 192 SER A C 1
ATOM 1554 O O . SER A 1 192 ? 10.170 6.244 19.151 1.00 80.38 192 SER A O 1
ATOM 1556 N N . ASP A 1 193 ? 8.824 8.041 19.337 1.00 84.38 193 ASP A N 1
ATOM 1557 C CA . ASP A 1 193 ? 7.635 7.296 19.741 1.00 84.38 193 ASP A CA 1
ATOM 1558 C C . ASP A 1 193 ? 6.908 6.751 18.509 1.00 84.38 193 ASP A C 1
ATOM 1560 O O . ASP A 1 193 ? 6.834 7.413 17.469 1.00 84.38 193 ASP A O 1
ATOM 1564 N N . ASP A 1 194 ? 6.310 5.569 18.640 1.00 85.00 194 ASP A N 1
ATOM 1565 C CA . ASP A 1 194 ? 5.595 4.943 17.532 1.00 85.00 194 ASP A CA 1
ATOM 1566 C C . ASP A 1 194 ? 4.364 5.759 17.141 1.00 85.00 194 ASP A C 1
ATOM 1568 O O . ASP A 1 194 ? 3.513 6.111 17.969 1.00 85.00 194 ASP A O 1
ATOM 1572 N N . LEU A 1 195 ? 4.210 6.014 15.844 1.00 85.56 195 LEU A N 1
ATOM 1573 C CA . LEU A 1 195 ? 3.070 6.724 15.276 1.00 85.56 195 LEU A CA 1
ATOM 1574 C C . LEU A 1 195 ? 1.761 5.974 15.559 1.00 85.56 195 LEU A C 1
ATOM 1576 O O . LEU A 1 195 ? 0.746 6.610 15.864 1.00 85.56 195 LEU A O 1
ATOM 1580 N N . PHE A 1 196 ? 1.809 4.639 15.565 1.00 85.44 196 PHE A N 1
ATOM 1581 C CA . PHE A 1 196 ? 0.662 3.748 15.757 1.00 85.44 196 PHE A CA 1
ATOM 1582 C C . PHE A 1 196 ? 0.727 2.905 17.045 1.00 85.44 196 PHE A C 1
ATOM 1584 O O . PHE A 1 196 ? 0.291 1.766 17.054 1.00 85.44 196 PHE A O 1
ATOM 1591 N N . ASP A 1 197 ? 1.142 3.510 18.160 1.00 78.94 197 ASP A N 1
ATOM 1592 C CA . ASP A 1 197 ? 1.202 3.001 19.555 1.00 78.94 197 ASP A CA 1
ATOM 1593 C C . ASP A 1 197 ? 0.106 2.039 20.083 1.00 78.94 197 ASP A C 1
ATOM 1595 O O . ASP A 1 197 ? 0.271 1.455 21.148 1.00 78.94 197 ASP A O 1
ATOM 1599 N N . LYS A 1 198 ? -1.044 1.898 19.417 1.00 76.69 198 LYS A N 1
ATOM 1600 C CA . LYS A 1 198 ? -2.133 0.997 19.854 1.00 76.69 198 LYS A CA 1
ATOM 1601 C C . LYS A 1 198 ? -2.371 -0.181 18.912 1.00 76.69 198 LYS A C 1
ATOM 1603 O O . LYS A 1 198 ? -3.237 -1.011 19.190 1.00 76.69 198 LYS A O 1
ATOM 1608 N N . LEU A 1 199 ? -1.645 -0.248 17.801 1.00 80.69 199 LEU A N 1
ATOM 1609 C CA . LEU A 1 199 ? -1.921 -1.168 16.712 1.00 80.69 199 LEU A CA 1
ATOM 1610 C C . LEU A 1 199 ? -0.636 -1.866 16.273 1.00 80.69 199 LEU A C 1
ATOM 1612 O O . LEU A 1 199 ? 0.311 -1.232 15.828 1.00 80.69 199 LEU A O 1
ATOM 1616 N N . ASP A 1 200 ? -0.656 -3.188 16.377 1.00 85.44 200 ASP A N 1
ATOM 1617 C CA . ASP A 1 200 ? 0.414 -4.076 15.947 1.00 85.44 200 ASP A CA 1
ATOM 1618 C C . ASP A 1 200 ? -0.018 -4.896 14.717 1.00 85.44 200 ASP A C 1
ATOM 1620 O O . ASP A 1 200 ? -1.185 -4.914 14.301 1.00 85.44 200 ASP A O 1
ATOM 1624 N N . THR A 1 201 ? 0.926 -5.617 14.120 1.00 88.06 201 THR A N 1
ATOM 1625 C CA . THR A 1 201 ? 0.660 -6.433 12.929 1.00 88.06 201 THR A CA 1
ATOM 1626 C C . THR A 1 201 ? -0.297 -7.594 13.181 1.00 88.06 201 THR A C 1
ATOM 1628 O O . THR A 1 201 ? -0.972 -8.030 12.244 1.00 88.06 201 THR A O 1
ATOM 1631 N N . SER A 1 202 ? -0.397 -8.094 14.413 1.00 87.62 202 SER A N 1
ATOM 1632 C CA . SER A 1 202 ? -1.314 -9.180 14.765 1.00 87.62 202 SER A CA 1
ATOM 1633 C C . SER A 1 202 ? -2.756 -8.684 14.752 1.00 87.62 202 SER A C 1
ATOM 1635 O O . SER A 1 202 ? -3.598 -9.288 14.084 1.00 87.62 202 SER A O 1
ATOM 1637 N N . LYS A 1 203 ? -3.031 -7.540 15.389 1.00 87.06 203 LYS A N 1
ATOM 1638 C CA . LYS A 1 203 ? -4.339 -6.869 15.353 1.00 87.06 203 LYS A CA 1
ATOM 1639 C C . LYS A 1 203 ? -4.724 -6.466 13.934 1.00 87.06 203 LYS A C 1
ATOM 1641 O O . LYS A 1 203 ? -5.862 -6.684 13.522 1.00 87.06 203 LYS A O 1
ATOM 1646 N N . LEU A 1 204 ? -3.767 -5.936 13.167 1.00 86.19 204 LEU A N 1
ATOM 1647 C CA . LEU A 1 204 ? -3.984 -5.578 11.767 1.00 86.19 204 LEU A CA 1
ATOM 1648 C C . LEU A 1 204 ? -4.440 -6.788 10.941 1.00 86.19 204 LEU A C 1
ATOM 1650 O O . LEU A 1 204 ? -5.446 -6.714 10.237 1.00 86.19 204 LEU A O 1
ATOM 1654 N N . ASN A 1 205 ? -3.708 -7.903 11.021 1.00 87.50 205 ASN A N 1
ATOM 1655 C CA . ASN A 1 205 ? -4.030 -9.106 10.255 1.00 87.50 205 ASN A CA 1
ATOM 1656 C C . ASN A 1 205 ? -5.294 -9.810 10.771 1.00 87.50 205 ASN A C 1
ATOM 1658 O O . ASN A 1 205 ? -6.008 -10.406 9.969 1.00 87.50 205 ASN A O 1
ATOM 1662 N N . ALA A 1 206 ? -5.605 -9.720 12.069 1.00 87.88 206 ALA A N 1
ATOM 1663 C CA . ALA A 1 206 ? -6.872 -10.204 12.614 1.00 87.88 206 ALA A CA 1
ATOM 1664 C C . ALA A 1 206 ? -8.058 -9.457 11.986 1.00 87.88 206 ALA A C 1
ATOM 1666 O O . ALA A 1 206 ? -8.950 -10.100 11.435 1.00 87.88 206 ALA A O 1
ATOM 1667 N N . HIS A 1 207 ? -8.006 -8.121 11.953 1.00 84.38 207 HIS A N 1
ATOM 1668 C CA . HIS A 1 207 ? -9.040 -7.312 11.302 1.00 84.38 207 HIS A CA 1
ATOM 1669 C C . HIS A 1 207 ? -9.117 -7.588 9.789 1.00 84.38 207 HIS A C 1
ATOM 1671 O O . HIS A 1 207 ? -10.202 -7.729 9.235 1.00 84.38 207 HIS A O 1
ATOM 1677 N N . LEU A 1 208 ? -7.980 -7.742 9.098 1.00 83.69 208 LEU A N 1
ATOM 1678 C CA . LEU A 1 208 ? -7.978 -8.110 7.673 1.00 83.69 208 LEU A CA 1
ATOM 1679 C C . LEU A 1 208 ? -8.642 -9.470 7.417 1.00 83.69 208 LEU A C 1
ATOM 1681 O O . LEU A 1 208 ? -9.374 -9.618 6.441 1.00 83.69 208 LEU A O 1
ATOM 1685 N N . LYS A 1 209 ? -8.426 -10.446 8.302 1.00 88.56 209 LYS A N 1
ATOM 1686 C CA . LYS A 1 209 ? -9.026 -11.780 8.198 1.00 88.56 209 LYS A CA 1
ATOM 1687 C C . LYS A 1 209 ? -10.542 -11.761 8.410 1.00 88.56 209 LYS A C 1
ATOM 1689 O O . LYS A 1 209 ? -11.234 -12.574 7.800 1.00 88.56 209 LYS A O 1
ATOM 1694 N N . GLU A 1 210 ? -11.047 -10.857 9.250 1.00 88.38 210 GLU A N 1
ATOM 1695 C CA . GLU A 1 210 ? -12.489 -10.622 9.413 1.00 88.38 210 GLU A CA 1
ATOM 1696 C C . GLU A 1 210 ? -13.116 -10.038 8.143 1.00 88.38 210 GLU A C 1
ATOM 1698 O O . GLU A 1 210 ? -14.222 -10.428 7.774 1.00 88.38 210 GLU A O 1
ATOM 1703 N N . LEU A 1 211 ? -12.399 -9.150 7.444 1.00 83.94 211 LEU A N 1
ATOM 1704 C CA . LEU A 1 211 ? -12.858 -8.582 6.172 1.00 83.94 211 LEU A CA 1
ATOM 1705 C C . LEU A 1 211 ? -12.862 -9.618 5.042 1.00 83.94 211 LEU A C 1
ATOM 1707 O O . LEU A 1 211 ? -13.782 -9.641 4.226 1.00 83.94 211 LEU A O 1
ATOM 1711 N N . MET A 1 212 ? -11.831 -10.462 4.973 1.00 86.50 212 MET A N 1
ATOM 1712 C CA . MET A 1 212 ? -11.726 -11.518 3.970 1.00 86.50 212 MET A CA 1
ATOM 1713 C C . MET A 1 212 ? -10.878 -12.688 4.496 1.00 86.50 212 MET A C 1
ATOM 1715 O O . MET A 1 212 ? -9.717 -12.492 4.873 1.00 86.50 212 MET A O 1
ATOM 1719 N N . PRO A 1 213 ? -11.393 -13.934 4.466 1.00 91.69 213 PRO A N 1
ATOM 1720 C CA . PRO A 1 213 ? -10.621 -15.106 4.863 1.00 91.69 213 PRO A CA 1
ATOM 1721 C C . PRO A 1 213 ? -9.305 -15.223 4.079 1.00 91.69 213 PRO A C 1
ATOM 1723 O O . PRO A 1 213 ? -9.299 -15.266 2.854 1.00 91.69 213 PRO A O 1
ATOM 1726 N N . GLY A 1 214 ? -8.180 -15.290 4.797 1.00 87.88 214 GLY A N 1
ATOM 1727 C CA . GLY A 1 214 ? -6.841 -15.410 4.203 1.00 87.88 214 GLY A CA 1
ATOM 1728 C C . GLY A 1 214 ? -6.178 -14.083 3.816 1.00 87.88 214 GLY A C 1
ATOM 1729 O O . GLY A 1 214 ? -5.011 -14.086 3.417 1.00 87.88 214 GLY A O 1
ATOM 1730 N N . LEU A 1 215 ? -6.867 -12.949 3.979 1.00 87.94 215 LEU A N 1
ATOM 1731 C CA . LEU A 1 215 ? -6.295 -11.635 3.715 1.00 87.94 215 LEU A CA 1
ATOM 1732 C C . LEU A 1 215 ? -5.277 -11.247 4.796 1.00 87.94 215 LEU A C 1
ATOM 1734 O O . LEU A 1 215 ? -5.532 -11.345 5.994 1.00 87.94 215 LEU A O 1
ATOM 1738 N N . THR A 1 216 ? -4.107 -10.786 4.354 1.00 90.75 216 THR A N 1
ATOM 1739 C CA . THR A 1 216 ? -3.038 -10.261 5.215 1.00 90.75 216 THR A CA 1
ATOM 1740 C C . THR A 1 216 ? -2.406 -9.040 4.561 1.00 90.75 216 THR A C 1
ATOM 1742 O O . THR A 1 216 ? -2.518 -8.847 3.350 1.00 90.75 216 THR A O 1
ATOM 1745 N N . ALA A 1 217 ? -1.666 -8.240 5.326 1.00 88.56 217 ALA A N 1
ATOM 1746 C CA . ALA A 1 217 ? -0.983 -7.058 4.794 1.00 88.56 217 ALA A CA 1
ATOM 1747 C C . ALA A 1 217 ? -0.006 -7.376 3.636 1.00 88.56 217 ALA A C 1
ATOM 1749 O O . ALA A 1 217 ? 0.199 -6.557 2.743 1.00 88.56 217 ALA A O 1
ATOM 1750 N N . LYS A 1 218 ? 0.574 -8.588 3.596 1.00 90.94 218 LYS A N 1
ATOM 1751 C CA . LYS A 1 218 ? 1.440 -9.038 2.486 1.00 90.94 218 LYS A CA 1
ATOM 1752 C C . LYS A 1 218 ? 0.676 -9.161 1.161 1.00 90.94 218 LYS A C 1
ATOM 1754 O O . LYS A 1 218 ? 1.271 -8.967 0.097 1.00 90.94 218 LYS A O 1
ATOM 1759 N N . VAL A 1 219 ? -0.613 -9.496 1.222 1.00 92.31 219 VAL A N 1
ATOM 1760 C CA . VAL A 1 219 ? -1.452 -9.683 0.032 1.00 92.31 219 VAL A CA 1
ATOM 1761 C C . VAL A 1 219 ? -1.565 -8.375 -0.742 1.00 92.31 219 VAL A C 1
ATOM 1763 O O . VAL A 1 219 ? -1.412 -8.410 -1.953 1.00 92.31 219 VAL A O 1
ATOM 1766 N N . PHE A 1 220 ? -1.680 -7.228 -0.064 1.00 91.00 220 PHE A N 1
ATOM 1767 C CA . PHE A 1 220 ? -1.730 -5.908 -0.710 1.00 91.00 220 PHE A CA 1
ATOM 1768 C C . PHE A 1 220 ? -0.486 -5.616 -1.551 1.00 91.00 220 PHE A C 1
ATOM 1770 O O . PHE A 1 220 ? -0.609 -5.255 -2.714 1.00 91.00 220 PHE A O 1
ATOM 1777 N N . ARG A 1 221 ? 0.725 -5.862 -1.022 1.00 91.12 221 ARG A N 1
ATOM 1778 C CA . ARG A 1 221 ? 1.961 -5.692 -1.817 1.00 91.12 221 ARG A CA 1
ATOM 1779 C C . ARG A 1 221 ? 1.994 -6.606 -3.039 1.00 91.12 221 ARG A C 1
ATOM 1781 O O . ARG A 1 221 ? 2.509 -6.210 -4.075 1.00 91.12 221 ARG A O 1
ATOM 1788 N N . THR A 1 222 ? 1.470 -7.823 -2.905 1.00 93.69 222 THR A N 1
ATOM 1789 C CA . THR A 1 222 ? 1.413 -8.787 -4.014 1.00 93.69 222 THR A CA 1
ATOM 1790 C C . THR A 1 222 ? 0.406 -8.328 -5.065 1.00 93.69 222 THR A C 1
ATOM 1792 O O . THR A 1 222 ? 0.738 -8.280 -6.241 1.00 93.69 222 THR A O 1
ATOM 1795 N N . TYR A 1 223 ? -0.784 -7.919 -4.628 1.00 93.56 223 TYR A N 1
ATOM 1796 C CA . TYR A 1 223 ? -1.839 -7.378 -5.473 1.00 93.56 223 TYR A CA 1
ATOM 1797 C C . TYR A 1 223 ? -1.366 -6.139 -6.239 1.00 93.56 223 TYR A C 1
ATOM 1799 O O . TYR A 1 223 ? -1.394 -6.160 -7.462 1.00 93.56 223 TYR A O 1
ATOM 1807 N N . ASN A 1 224 ? -0.842 -5.122 -5.546 1.00 90.94 224 ASN A N 1
ATOM 1808 C CA . ASN A 1 224 ? -0.369 -3.881 -6.164 1.00 90.94 224 ASN A CA 1
ATOM 1809 C C . ASN A 1 224 ? 0.738 -4.131 -7.192 1.00 90.94 224 ASN A C 1
ATOM 1811 O O . ASN A 1 224 ? 0.717 -3.546 -8.271 1.00 90.94 224 ASN A O 1
ATOM 1815 N N . ALA A 1 225 ? 1.686 -5.022 -6.887 1.00 93.12 225 ALA A N 1
ATOM 1816 C CA . ALA A 1 225 ? 2.739 -5.386 -7.828 1.00 93.12 225 ALA A CA 1
ATOM 1817 C C . ALA A 1 225 ? 2.178 -6.090 -9.074 1.00 93.12 225 ALA A C 1
ATOM 1819 O O . ALA A 1 225 ? 2.548 -5.748 -10.194 1.00 93.12 225 ALA A O 1
ATOM 1820 N N . SER A 1 226 ? 1.278 -7.058 -8.885 1.00 95.50 226 SER A N 1
ATOM 1821 C CA . SER A 1 226 ? 0.685 -7.819 -9.985 1.00 95.50 226 SER A CA 1
ATOM 1822 C C . SER A 1 226 ? -0.231 -6.969 -10.862 1.00 95.50 226 SER A C 1
ATOM 1824 O O . SER A 1 226 ? -0.102 -7.038 -12.078 1.00 95.50 226 SER A O 1
ATOM 1826 N N . ILE A 1 227 ? -1.115 -6.160 -10.269 1.00 93.69 227 ILE A N 1
ATOM 1827 C CA . ILE A 1 227 ? -2.066 -5.342 -11.030 1.00 93.69 227 ILE A CA 1
ATOM 1828 C C . ILE A 1 227 ? -1.353 -4.232 -11.801 1.00 93.69 227 ILE A C 1
ATOM 1830 O O . ILE A 1 227 ? -1.658 -4.030 -12.966 1.00 93.69 227 ILE A O 1
ATOM 1834 N N . THR A 1 228 ? -0.338 -3.591 -11.206 1.00 93.12 228 THR A N 1
ATOM 1835 C CA . THR A 1 228 ? 0.454 -2.570 -11.912 1.00 93.12 228 THR A CA 1
ATOM 1836 C C . THR A 1 228 ? 1.132 -3.173 -13.139 1.00 93.12 228 THR A C 1
ATOM 1838 O O . THR A 1 228 ? 1.086 -2.588 -14.217 1.00 93.12 228 THR A O 1
ATOM 1841 N N . LEU A 1 229 ? 1.737 -4.360 -13.000 1.00 94.94 229 LEU A N 1
ATOM 1842 C CA . LEU A 1 229 ? 2.371 -5.038 -14.129 1.00 94.94 229 LEU A CA 1
ATOM 1843 C C . LEU A 1 229 ? 1.350 -5.375 -15.224 1.00 94.94 229 LEU A C 1
ATOM 1845 O O . LEU A 1 229 ? 1.613 -5.125 -16.395 1.00 94.94 229 LEU A O 1
ATOM 1849 N N . ASP A 1 230 ? 0.202 -5.933 -14.844 1.00 95.44 230 ASP A N 1
ATOM 1850 C CA . ASP A 1 230 ? -0.850 -6.354 -15.773 1.00 95.44 230 ASP A CA 1
ATOM 1851 C C . ASP A 1 230 ? -1.475 -5.164 -16.522 1.00 95.44 230 ASP A C 1
ATOM 1853 O O . ASP A 1 230 ? -1.597 -5.181 -17.749 1.00 95.44 230 ASP A O 1
ATOM 1857 N N . GLU A 1 231 ? -1.789 -4.078 -15.815 1.00 93.75 231 GLU A N 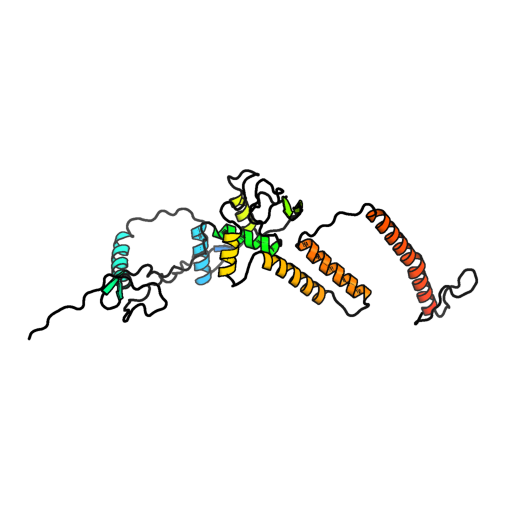1
ATOM 1858 C CA . GLU A 1 231 ? -2.329 -2.846 -16.400 1.00 93.75 231 GLU A CA 1
ATOM 1859 C C . GLU A 1 231 ? -1.328 -2.171 -17.342 1.00 93.75 231 GLU A C 1
ATOM 1861 O O . GLU A 1 231 ? -1.691 -1.763 -18.446 1.00 93.75 231 GLU A O 1
ATOM 1866 N N . MET A 1 232 ? -0.055 -2.077 -16.950 1.00 94.38 232 MET A N 1
ATOM 1867 C CA . MET A 1 232 ? 0.969 -1.478 -17.807 1.00 94.38 232 MET A CA 1
ATOM 1868 C C . MET A 1 232 ? 1.225 -2.322 -19.052 1.00 94.38 232 MET A C 1
ATOM 1870 O O . MET A 1 232 ? 1.249 -1.785 -20.157 1.00 94.38 232 MET A O 1
ATOM 1874 N N . LEU A 1 233 ? 1.360 -3.643 -18.904 1.00 94.38 233 LEU A N 1
ATOM 1875 C CA . LEU A 1 233 ? 1.560 -4.530 -20.048 1.00 94.38 233 LEU A CA 1
ATOM 1876 C C . LEU A 1 233 ? 0.354 -4.512 -20.987 1.00 94.38 233 LEU A C 1
ATOM 1878 O O . LEU A 1 233 ? 0.543 -4.429 -22.197 1.00 94.38 233 LEU A O 1
ATOM 1882 N N . SER A 1 234 ? -0.870 -4.552 -20.464 1.00 93.38 234 SER A N 1
ATOM 1883 C CA . SER A 1 234 ? -2.076 -4.517 -21.300 1.00 93.38 234 SER A CA 1
ATOM 1884 C C . SER A 1 234 ? -2.256 -3.189 -22.037 1.00 93.38 234 SER A C 1
ATOM 1886 O O . SER A 1 234 ? -2.779 -3.184 -23.151 1.00 93.38 234 SER A O 1
ATOM 1888 N N . LYS A 1 235 ? -1.810 -2.073 -21.450 1.00 93.38 235 LYS A N 1
ATOM 1889 C CA . LYS A 1 235 ? -1.941 -0.735 -22.036 1.00 93.38 235 LYS A CA 1
ATOM 1890 C C . LYS A 1 235 ? -0.815 -0.370 -23.005 1.00 93.38 235 LYS A C 1
ATOM 1892 O O . LYS A 1 235 ? -1.082 0.298 -23.997 1.00 93.38 235 LYS A O 1
ATOM 1897 N N . GLU A 1 236 ? 0.424 -0.741 -22.694 1.00 92.62 236 GLU A N 1
ATOM 1898 C CA . GLU A 1 236 ? 1.620 -0.288 -23.423 1.00 92.62 236 GLU A CA 1
ATOM 1899 C C . GLU A 1 236 ? 2.139 -1.319 -24.437 1.00 92.62 236 GLU A C 1
ATOM 1901 O O . GLU A 1 236 ? 2.955 -0.978 -25.292 1.00 92.62 236 GLU A O 1
ATOM 1906 N N . THR A 1 237 ? 1.706 -2.584 -24.363 1.00 92.12 237 THR A N 1
ATOM 1907 C CA . THR A 1 237 ? 2.184 -3.609 -25.302 1.00 92.12 237 THR A CA 1
ATOM 1908 C C . THR A 1 237 ? 1.451 -3.508 -26.634 1.00 92.12 237 THR A C 1
ATOM 1910 O O . THR A 1 237 ? 0.289 -3.892 -26.747 1.00 92.12 237 THR A O 1
ATOM 1913 N N . GLU A 1 238 ? 2.169 -3.082 -27.668 1.00 90.25 238 GLU A N 1
ATOM 1914 C CA . GLU A 1 238 ? 1.689 -3.063 -29.051 1.00 90.25 238 GLU A CA 1
ATOM 1915 C C . GLU A 1 238 ? 2.253 -4.234 -29.881 1.00 90.25 238 GLU A C 1
ATOM 1917 O O . GLU A 1 238 ? 3.157 -4.979 -29.469 1.00 90.25 238 GLU A O 1
ATOM 1922 N N . GLU A 1 239 ? 1.695 -4.432 -31.078 1.00 87.38 239 GLU A N 1
ATOM 1923 C CA . GLU A 1 239 ? 2.320 -5.293 -32.080 1.00 87.38 239 GLU A CA 1
ATOM 1924 C C . GLU A 1 239 ? 3.616 -4.645 -32.571 1.00 87.38 239 GLU A C 1
ATOM 1926 O O . GLU A 1 239 ? 3.645 -3.473 -32.924 1.00 87.38 239 GLU A O 1
ATOM 1931 N N . GLY A 1 240 ? 4.704 -5.409 -32.586 1.00 87.81 240 GLY A N 1
ATOM 1932 C CA . GLY A 1 240 ? 6.027 -4.864 -32.850 1.00 87.81 240 GLY A CA 1
ATOM 1933 C C . GLY A 1 240 ? 7.117 -5.908 -32.680 1.00 87.81 240 GLY A C 1
ATOM 1934 O O . GLY A 1 240 ? 6.845 -7.107 -32.492 1.00 87.81 240 GLY A O 1
ATOM 1935 N N . TYR A 1 241 ? 8.360 -5.450 -32.739 1.00 90.19 241 TYR A N 1
ATOM 1936 C CA . TYR A 1 241 ? 9.526 -6.314 -32.615 1.00 90.19 241 TYR A CA 1
ATOM 1937 C C . TYR A 1 241 ? 9.686 -6.823 -31.180 1.00 90.19 241 TYR A C 1
ATOM 1939 O O . TYR A 1 241 ? 9.299 -6.184 -30.202 1.00 90.19 241 TYR A O 1
ATOM 1947 N N . VAL A 1 242 ? 10.326 -7.985 -31.029 1.00 93.00 242 VAL A N 1
ATOM 1948 C CA . VAL A 1 242 ? 10.583 -8.584 -29.707 1.00 93.00 242 VAL A CA 1
ATOM 1949 C C . VAL A 1 242 ? 11.355 -7.622 -28.794 1.00 93.00 242 VAL A C 1
ATOM 1951 O O . VAL A 1 242 ? 11.078 -7.563 -27.600 1.00 93.00 242 VAL A O 1
ATOM 1954 N N . ALA A 1 243 ? 12.282 -6.835 -29.348 1.00 91.38 243 ALA A N 1
ATOM 1955 C CA . ALA A 1 243 ? 13.055 -5.853 -28.591 1.00 91.38 243 ALA A CA 1
ATOM 1956 C C . ALA A 1 243 ? 12.177 -4.752 -27.966 1.00 91.38 243 ALA A C 1
ATOM 1958 O O . ALA A 1 243 ? 12.383 -4.396 -26.808 1.00 91.38 243 ALA A O 1
ATOM 1959 N N . GLU A 1 244 ? 11.169 -4.267 -28.693 1.00 90.69 244 GLU A N 1
ATOM 1960 C CA . GLU A 1 244 ? 10.225 -3.250 -28.208 1.00 90.69 244 GLU A CA 1
ATOM 1961 C C . GLU A 1 244 ? 9.364 -3.817 -27.076 1.00 90.69 244 GLU A C 1
ATOM 1963 O O . GLU A 1 244 ? 9.231 -3.201 -26.020 1.00 90.69 244 GLU A O 1
ATOM 1968 N N . LYS A 1 245 ? 8.882 -5.057 -27.227 1.00 92.94 245 LYS A N 1
ATOM 1969 C CA . LYS A 1 245 ? 8.118 -5.752 -26.177 1.00 92.94 245 LYS A CA 1
ATOM 1970 C C . LYS A 1 245 ? 8.941 -5.989 -24.911 1.00 92.94 245 LYS A C 1
ATOM 1972 O O . LYS A 1 245 ? 8.423 -5.863 -23.803 1.00 92.94 245 LYS A O 1
ATOM 1977 N N . ILE A 1 246 ? 10.228 -6.310 -25.056 1.00 94.25 246 ILE A N 1
ATOM 1978 C CA . ILE A 1 246 ? 11.145 -6.428 -23.914 1.00 94.25 246 ILE A CA 1
ATOM 1979 C C . ILE A 1 246 ? 11.311 -5.074 -23.219 1.00 94.25 246 ILE A C 1
ATOM 1981 O O . ILE A 1 246 ? 11.306 -5.038 -21.990 1.00 94.25 246 ILE A O 1
ATOM 1985 N N . ALA A 1 247 ? 11.432 -3.976 -23.969 1.00 93.00 247 ALA A N 1
ATOM 1986 C CA . ALA A 1 247 ? 11.546 -2.640 -23.391 1.00 93.00 247 ALA A CA 1
ATOM 1987 C C . ALA A 1 247 ? 10.288 -2.257 -22.593 1.00 93.00 247 ALA A C 1
ATOM 1989 O O . ALA A 1 247 ? 10.416 -1.817 -21.451 1.00 93.00 247 ALA A O 1
ATOM 1990 N N . VAL A 1 248 ? 9.091 -2.518 -23.134 1.00 94.62 248 VAL A N 1
ATOM 1991 C CA . VAL A 1 248 ? 7.812 -2.323 -22.423 1.00 94.62 248 VAL A CA 1
ATOM 1992 C C . VAL A 1 248 ? 7.756 -3.169 -21.150 1.00 94.62 248 VAL A C 1
ATOM 1994 O O . VAL A 1 248 ? 7.452 -2.660 -20.074 1.00 94.62 248 VAL A O 1
ATOM 1997 N N . TYR A 1 249 ? 8.134 -4.448 -21.224 1.00 95.69 249 TYR A N 1
ATOM 1998 C CA . TYR A 1 249 ? 8.181 -5.311 -20.043 1.00 95.69 249 TYR A CA 1
ATOM 1999 C C . TYR A 1 249 ? 9.161 -4.802 -18.979 1.00 95.69 249 TYR A C 1
ATOM 2001 O O . TYR A 1 249 ? 8.847 -4.793 -17.789 1.00 95.69 249 TYR A O 1
ATOM 2009 N N . GLN A 1 250 ? 10.356 -4.370 -19.388 1.00 95.25 250 GLN A N 1
ATOM 2010 C CA . GLN A 1 250 ? 11.355 -3.818 -18.475 1.00 95.25 250 GLN A CA 1
ATOM 2011 C C . GLN A 1 250 ? 10.881 -2.509 -17.839 1.00 95.25 250 GLN A C 1
ATOM 2013 O O . GLN A 1 250 ? 11.123 -2.306 -16.649 1.00 95.25 250 GLN A O 1
ATOM 2018 N N . HIS A 1 251 ? 10.190 -1.660 -18.601 1.00 94.56 251 HIS A N 1
ATOM 2019 C CA . HIS A 1 251 ? 9.561 -0.440 -18.108 1.00 94.56 251 HIS A CA 1
ATOM 2020 C C . HIS A 1 251 ? 8.493 -0.757 -17.052 1.00 94.56 251 HIS A C 1
ATOM 2022 O O . HIS A 1 251 ? 8.608 -0.303 -15.915 1.00 94.56 251 HIS A O 1
ATOM 2028 N N . ALA A 1 252 ? 7.540 -1.636 -17.366 1.00 95.25 252 ALA A N 1
ATOM 2029 C CA . ALA A 1 252 ? 6.491 -2.039 -16.433 1.00 95.25 252 ALA A CA 1
ATOM 2030 C C . ALA A 1 252 ? 7.059 -2.689 -15.155 1.00 95.25 252 ALA A C 1
ATOM 2032 O O . ALA A 1 252 ? 6.672 -2.357 -14.034 1.00 95.25 252 ALA A O 1
ATOM 2033 N N . ASN A 1 253 ? 8.054 -3.567 -15.296 1.00 95.62 253 ASN A N 1
ATOM 2034 C CA . ASN A 1 253 ? 8.714 -4.198 -14.154 1.00 95.62 253 ASN A CA 1
ATOM 2035 C C . ASN A 1 253 ? 9.518 -3.194 -13.302 1.00 95.62 253 ASN A C 1
ATOM 2037 O O . ASN A 1 253 ? 9.630 -3.361 -12.084 1.00 95.62 253 ASN A O 1
ATOM 2041 N N . LYS A 1 254 ? 10.072 -2.140 -13.916 1.00 95.12 254 LYS A N 1
ATOM 2042 C CA . LYS A 1 254 ? 10.740 -1.047 -13.197 1.00 95.12 254 LYS A CA 1
ATOM 2043 C C . LYS A 1 254 ? 9.742 -0.262 -12.346 1.00 95.12 254 LYS A C 1
ATOM 2045 O O . LYS A 1 254 ? 10.045 -0.008 -11.183 1.00 95.12 254 LYS A O 1
ATOM 2050 N N . GLU A 1 255 ? 8.561 0.060 -12.866 1.00 94.06 255 GLU A N 1
ATOM 2051 C CA . GLU A 1 255 ? 7.524 0.755 -12.088 1.00 94.06 255 GLU A CA 1
ATOM 2052 C C . GLU A 1 255 ? 7.044 -0.084 -10.895 1.00 94.06 255 GLU A C 1
ATOM 2054 O O . GLU A 1 255 ? 6.964 0.410 -9.768 1.00 94.06 255 GLU A O 1
ATOM 2059 N N . VAL A 1 256 ? 6.865 -1.395 -11.082 1.00 94.62 256 VAL A N 1
ATOM 2060 C CA . VAL A 1 256 ? 6.580 -2.325 -9.973 1.00 94.62 256 VAL A CA 1
ATOM 2061 C C . VAL A 1 256 ? 7.685 -2.298 -8.912 1.00 94.62 256 VAL A C 1
ATOM 2063 O O . VAL A 1 256 ? 7.405 -2.298 -7.707 1.00 94.62 256 VAL A O 1
ATOM 2066 N N . ALA A 1 257 ? 8.952 -2.268 -9.338 1.00 93.94 257 ALA A N 1
ATOM 2067 C CA . ALA A 1 257 ? 10.089 -2.176 -8.429 1.00 93.94 257 ALA A CA 1
ATOM 2068 C C . ALA A 1 257 ? 10.098 -0.850 -7.648 1.00 93.94 257 ALA A C 1
ATOM 2070 O O . ALA A 1 257 ? 10.375 -0.874 -6.446 1.00 93.94 257 ALA A O 1
ATOM 2071 N N . ILE A 1 258 ? 9.741 0.268 -8.289 1.00 91.31 258 ILE A N 1
ATOM 2072 C CA . ILE A 1 258 ? 9.619 1.589 -7.653 1.00 91.31 258 ILE A CA 1
ATOM 2073 C C . ILE A 1 258 ? 8.535 1.562 -6.572 1.00 91.31 258 ILE A C 1
ATOM 2075 O O . ILE A 1 258 ? 8.828 1.880 -5.419 1.00 91.31 258 ILE A O 1
ATOM 2079 N N . ILE A 1 259 ? 7.327 1.088 -6.896 1.00 90.38 259 ILE A N 1
ATOM 2080 C CA . ILE A 1 259 ? 6.213 0.970 -5.935 1.00 90.38 259 ILE A CA 1
ATOM 2081 C C . ILE A 1 259 ? 6.612 0.097 -4.739 1.00 90.38 259 ILE A C 1
ATOM 2083 O O . ILE A 1 259 ? 6.310 0.403 -3.588 1.00 90.38 259 ILE A O 1
ATOM 2087 N N . CYS A 1 260 ? 7.340 -0.992 -4.984 1.00 91.25 260 CYS A N 1
ATOM 2088 C CA . CYS A 1 260 ? 7.792 -1.890 -3.924 1.00 91.25 260 CYS A CA 1
ATOM 2089 C C . CYS A 1 260 ? 9.010 -1.381 -3.130 1.00 91.25 260 CYS A C 1
ATOM 2091 O O . CYS A 1 260 ? 9.447 -2.083 -2.203 1.00 91.25 260 CYS A O 1
ATOM 2093 N N . ASN A 1 261 ? 9.555 -0.213 -3.482 1.00 91.94 261 ASN A N 1
ATOM 2094 C CA . ASN A 1 261 ? 10.825 0.332 -3.008 1.00 91.94 261 ASN A CA 1
ATOM 2095 C C . ASN A 1 261 ? 11.987 -0.678 -3.108 1.00 91.94 261 ASN A C 1
ATOM 2097 O O . ASN A 1 261 ? 12.768 -0.862 -2.171 1.00 91.94 261 ASN A O 1
ATOM 2101 N N . HIS A 1 262 ? 12.062 -1.410 -4.219 1.00 91.81 262 HIS A N 1
ATOM 2102 C CA . HIS A 1 262 ? 13.176 -2.304 -4.516 1.00 91.81 262 HIS A CA 1
ATOM 2103 C C . HIS A 1 262 ? 14.322 -1.494 -5.121 1.00 91.81 262 HIS A C 1
ATOM 2105 O O . HIS A 1 262 ? 14.250 -1.039 -6.260 1.00 91.81 262 HIS A O 1
ATOM 2111 N N . GLN A 1 263 ? 15.388 -1.322 -4.345 1.00 88.25 263 GLN A N 1
ATOM 2112 C CA . GLN A 1 263 ? 16.556 -0.540 -4.737 1.00 88.25 263 GLN A CA 1
ATOM 2113 C C . GLN A 1 263 ? 17.766 -1.447 -4.969 1.00 88.25 263 GLN A C 1
ATOM 2115 O O . GLN A 1 263 ? 17.886 -2.515 -4.367 1.00 88.25 263 GLN A O 1
ATOM 2120 N N . HIS A 1 264 ? 18.679 -0.999 -5.827 1.00 86.06 264 HIS A N 1
ATOM 2121 C CA . HIS A 1 264 ? 19.988 -1.615 -6.013 1.00 86.06 264 HIS A CA 1
ATOM 2122 C C . HIS A 1 264 ? 21.070 -0.541 -5.920 1.00 86.06 264 HIS A C 1
ATOM 2124 O O . HIS A 1 264 ? 20.852 0.616 -6.279 1.00 86.06 264 HIS A O 1
ATOM 2130 N N . THR A 1 265 ? 22.248 -0.920 -5.434 1.00 85.38 265 THR A N 1
ATOM 2131 C CA . THR A 1 265 ? 23.398 -0.020 -5.417 1.00 85.38 265 THR A CA 1
ATOM 2132 C C . THR A 1 265 ? 23.955 0.134 -6.826 1.00 85.38 265 THR A C 1
ATOM 2134 O O . THR A 1 265 ? 24.135 -0.840 -7.558 1.00 85.38 265 THR A O 1
ATOM 2137 N N . VAL A 1 266 ? 24.245 1.375 -7.216 1.00 85.50 266 VAL A N 1
ATOM 2138 C CA . VAL A 1 266 ? 24.846 1.660 -8.520 1.00 85.50 266 VAL A CA 1
ATOM 2139 C C . VAL A 1 266 ? 26.273 1.111 -8.539 1.00 85.50 266 VAL A C 1
ATOM 2141 O O . VAL A 1 266 ? 27.077 1.398 -7.648 1.00 85.50 266 VAL A O 1
ATOM 2144 N N . SER A 1 267 ? 26.596 0.299 -9.549 1.00 89.50 267 SER A N 1
ATOM 2145 C CA . SER A 1 267 ? 27.938 -0.263 -9.689 1.00 89.50 267 SER A CA 1
ATOM 2146 C C . SER A 1 267 ? 28.961 0.834 -9.997 1.00 89.50 267 SER A C 1
ATOM 2148 O O . SER A 1 267 ? 28.667 1.830 -10.659 1.00 89.50 267 SER A O 1
ATOM 2150 N N . LYS A 1 268 ? 30.216 0.623 -9.587 1.00 90.12 268 LYS A N 1
ATOM 2151 C CA . LYS A 1 268 ? 31.311 1.568 -9.875 1.00 90.12 268 LYS A CA 1
ATOM 2152 C C . LYS A 1 268 ? 31.559 1.767 -11.379 1.00 90.12 268 LYS A C 1
ATOM 2154 O O . LYS A 1 268 ? 32.146 2.770 -11.763 1.00 90.12 268 LYS A O 1
ATOM 2159 N N . SER A 1 269 ? 31.133 0.822 -12.223 1.00 90.69 269 SER A N 1
ATOM 2160 C CA . SER A 1 269 ? 31.297 0.873 -13.681 1.00 90.69 269 SER A CA 1
ATOM 2161 C C . SER A 1 269 ? 30.136 1.544 -14.416 1.00 90.69 269 SER A C 1
ATOM 2163 O O . SER A 1 269 ? 30.232 1.731 -15.628 1.00 90.69 269 SER A O 1
ATOM 2165 N N . HIS A 1 270 ? 29.048 1.892 -13.722 1.00 89.12 270 HIS A N 1
ATOM 2166 C CA . HIS A 1 270 ? 27.807 2.316 -14.363 1.00 89.12 270 HIS A CA 1
ATOM 2167 C C . HIS A 1 270 ? 27.984 3.562 -15.243 1.00 89.12 270 HIS A C 1
ATOM 2169 O O . HIS A 1 270 ? 27.565 3.551 -16.397 1.00 89.12 270 HIS A O 1
ATOM 2175 N N . SER A 1 271 ? 28.675 4.600 -14.757 1.00 91.31 271 SER A N 1
ATOM 2176 C CA . SER A 1 271 ? 28.890 5.830 -15.539 1.00 91.31 271 SER A CA 1
ATOM 2177 C C . SER A 1 271 ? 29.679 5.572 -16.825 1.00 91.31 271 SER A C 1
ATOM 2179 O O . SER A 1 271 ? 29.308 6.052 -17.892 1.00 91.31 271 SER A O 1
ATOM 2181 N N . ALA A 1 272 ? 30.730 4.751 -16.744 1.00 92.81 272 ALA A N 1
ATOM 2182 C CA . ALA A 1 272 ? 31.546 4.387 -17.895 1.00 92.81 272 ALA A CA 1
ATOM 2183 C C . ALA A 1 272 ? 30.758 3.553 -18.918 1.00 92.81 272 ALA A C 1
ATOM 2185 O O . ALA A 1 272 ? 30.968 3.696 -20.120 1.00 92.81 272 ALA A O 1
ATOM 2186 N N . GLN A 1 273 ? 29.852 2.685 -18.460 1.00 92.19 273 GLN A N 1
ATOM 2187 C CA . GLN A 1 273 ? 28.973 1.915 -19.343 1.00 92.19 273 GLN A CA 1
ATOM 2188 C C . GLN A 1 273 ? 27.941 2.814 -20.037 1.00 92.19 273 GLN A C 1
ATOM 2190 O O . GLN A 1 273 ? 27.753 2.673 -21.242 1.00 92.19 273 GLN A O 1
ATOM 2195 N N . MET A 1 274 ? 27.336 3.763 -19.314 1.00 91.50 274 MET A N 1
ATOM 2196 C CA . MET A 1 274 ? 26.387 4.726 -19.886 1.00 91.50 274 MET A CA 1
ATOM 2197 C C . MET A 1 274 ? 27.049 5.638 -20.928 1.00 91.50 274 MET A C 1
ATOM 2199 O O . MET A 1 274 ? 26.479 5.828 -21.995 1.00 91.50 274 MET A O 1
ATOM 2203 N N . SER A 1 275 ? 28.274 6.125 -20.677 1.00 93.88 275 SER A N 1
ATOM 2204 C CA . SER A 1 275 ? 29.029 6.929 -21.661 1.00 93.88 275 SER A CA 1
ATOM 2205 C C . SER A 1 275 ? 29.235 6.168 -22.968 1.00 93.88 275 SER A C 1
ATOM 2207 O O . SER A 1 275 ? 28.900 6.667 -24.034 1.00 93.88 275 SER A O 1
ATOM 2209 N N . LYS A 1 276 ? 29.698 4.914 -22.883 1.00 93.94 276 LYS A N 1
ATOM 2210 C CA . LYS A 1 276 ? 29.927 4.069 -24.065 1.00 93.94 276 LYS A CA 1
ATOM 2211 C C . LYS A 1 276 ? 28.649 3.769 -24.845 1.00 93.94 276 LYS A C 1
ATOM 2213 O O . LYS A 1 276 ? 28.703 3.621 -26.061 1.00 93.94 276 LYS A O 1
ATOM 2218 N N . LEU A 1 277 ? 27.521 3.610 -24.151 1.00 92.19 277 LEU A N 1
ATOM 2219 C CA . LEU A 1 277 ? 26.227 3.410 -24.802 1.00 92.19 277 LEU A CA 1
ATOM 2220 C C . LEU A 1 277 ? 25.779 4.683 -25.522 1.00 92.19 277 LEU A C 1
ATOM 2222 O O . LEU A 1 277 ? 25.398 4.589 -26.682 1.00 92.19 277 LEU A O 1
ATOM 2226 N N . ASN A 1 278 ? 25.894 5.846 -24.879 1.00 92.50 278 ASN A N 1
ATOM 2227 C CA . ASN A 1 278 ? 25.534 7.131 -25.481 1.00 92.50 278 ASN A CA 1
ATOM 2228 C C . ASN A 1 278 ? 26.412 7.462 -26.692 1.00 92.50 278 ASN A C 1
ATOM 2230 O O . ASN A 1 278 ? 25.879 7.770 -27.747 1.00 92.50 278 ASN A O 1
ATOM 2234 N N . GLU A 1 279 ? 27.732 7.283 -26.595 1.00 93.00 279 GLU A N 1
ATOM 2235 C CA . GLU A 1 279 ? 28.648 7.467 -27.733 1.00 93.00 279 GLU A CA 1
ATOM 2236 C C . GLU A 1 279 ? 28.249 6.593 -28.932 1.00 93.00 279 GLU A C 1
ATOM 2238 O O . GLU A 1 279 ? 28.323 7.021 -30.082 1.00 93.00 279 GLU A O 1
ATOM 2243 N N . LYS A 1 280 ? 27.788 5.365 -28.667 1.00 90.56 280 LYS A N 1
ATOM 2244 C CA . LYS A 1 280 ? 27.333 4.449 -29.713 1.00 90.56 280 LYS A CA 1
ATOM 2245 C C . LYS A 1 280 ? 25.962 4.820 -30.280 1.00 90.56 280 LYS A C 1
ATOM 2247 O O . LYS A 1 280 ? 25.710 4.545 -31.450 1.00 90.56 280 LYS A O 1
ATOM 2252 N N . ILE A 1 281 ? 25.085 5.414 -29.470 1.00 89.50 281 ILE A N 1
ATOM 2253 C CA . ILE A 1 281 ? 23.813 5.983 -29.931 1.00 89.50 281 ILE A CA 1
ATOM 2254 C C . ILE A 1 281 ? 24.103 7.164 -30.860 1.00 89.50 281 ILE A C 1
ATOM 2256 O O . ILE A 1 281 ? 23.650 7.133 -31.999 1.00 89.50 281 ILE A O 1
ATOM 2260 N N . ASP A 1 282 ? 24.944 8.109 -30.433 1.00 88.19 282 ASP A N 1
ATOM 2261 C CA . ASP A 1 282 ? 25.332 9.281 -31.228 1.00 88.19 282 ASP A CA 1
ATOM 2262 C C . ASP A 1 282 ? 25.977 8.866 -32.564 1.00 88.19 282 ASP A C 1
ATOM 2264 O O . ASP A 1 282 ? 25.661 9.417 -33.620 1.00 88.19 282 ASP A O 1
ATOM 2268 N N . GLU A 1 283 ? 26.850 7.849 -32.546 1.00 86.75 283 GLU A N 1
ATOM 2269 C CA . GLU A 1 283 ? 27.449 7.291 -33.764 1.00 86.75 283 GLU A CA 1
ATOM 2270 C C . GLU A 1 283 ? 26.380 6.737 -34.716 1.00 86.75 283 GLU A C 1
ATOM 2272 O O . GLU A 1 283 ? 26.426 7.001 -35.917 1.00 86.75 283 GLU A O 1
ATOM 2277 N N . LEU A 1 284 ? 25.409 5.973 -34.208 1.00 86.25 284 LEU A N 1
ATOM 2278 C CA . LEU A 1 284 ? 24.340 5.412 -35.034 1.00 86.25 284 LEU A CA 1
ATOM 2279 C C . LEU A 1 284 ? 23.394 6.503 -35.559 1.00 86.25 284 LEU A C 1
ATOM 2281 O O . LEU A 1 284 ? 23.026 6.468 -36.731 1.00 86.25 284 LEU A O 1
ATOM 2285 N N . GLU A 1 285 ? 23.027 7.489 -34.750 1.00 85.19 285 GLU A N 1
ATOM 2286 C CA . GLU A 1 285 ? 22.157 8.585 -35.184 1.00 85.19 285 GLU A CA 1
ATOM 2287 C C . GLU A 1 285 ? 22.817 9.410 -36.297 1.00 85.19 285 GLU A C 1
ATOM 2289 O O . GLU A 1 285 ? 22.262 9.536 -37.392 1.00 85.19 285 GLU A O 1
ATOM 2294 N N . VAL A 1 286 ? 24.046 9.879 -36.074 1.00 80.50 286 VAL A N 1
ATOM 2295 C CA . VAL A 1 286 ? 24.743 10.752 -37.028 1.00 80.50 286 VAL A CA 1
ATOM 2296 C C . VAL A 1 286 ? 25.231 9.976 -38.252 1.00 80.50 286 VAL A C 1
ATOM 2298 O O . VAL A 1 286 ? 25.028 10.399 -39.389 1.00 80.50 286 VAL A O 1
ATOM 2301 N N . ALA A 1 287 ? 25.891 8.830 -38.063 1.00 73.12 287 ALA A N 1
ATOM 2302 C CA . ALA A 1 287 ? 26.531 8.137 -39.181 1.00 73.12 287 ALA A CA 1
ATOM 2303 C C . ALA A 1 287 ? 25.543 7.318 -40.015 1.00 73.12 287 ALA A C 1
ATOM 2305 O O . ALA A 1 287 ? 25.756 7.138 -41.216 1.00 73.12 287 ALA A O 1
ATOM 2306 N N . VAL A 1 288 ? 24.488 6.780 -39.396 1.00 76.38 288 VAL A N 1
ATOM 2307 C CA . VAL A 1 288 ? 23.576 5.848 -40.067 1.00 76.38 288 VAL A CA 1
ATOM 2308 C C . VAL A 1 288 ? 22.268 6.515 -40.448 1.00 76.38 288 VAL A C 1
ATOM 2310 O O . VAL A 1 288 ? 21.866 6.397 -41.606 1.00 76.38 288 VAL A O 1
ATOM 2313 N N . VAL A 1 289 ? 21.594 7.184 -39.515 1.00 82.12 289 VAL A N 1
ATOM 2314 C CA . VAL A 1 289 ? 20.243 7.699 -39.775 1.00 82.12 289 VAL A CA 1
ATOM 2315 C C . VAL A 1 289 ? 20.292 8.875 -40.746 1.00 82.12 289 VAL A C 1
ATOM 2317 O O . VAL A 1 289 ? 19.649 8.802 -41.794 1.00 82.12 289 VAL A O 1
ATOM 2320 N N . GLU A 1 290 ? 21.125 9.890 -40.495 1.00 82.81 290 GLU A N 1
ATOM 2321 C CA . GLU A 1 290 ? 21.234 11.052 -41.396 1.00 82.81 290 GLU A CA 1
ATOM 2322 C C . GLU A 1 290 ? 21.689 10.657 -42.813 1.00 82.81 290 GLU A C 1
ATOM 2324 O O . GLU A 1 290 ? 21.215 11.200 -43.820 1.00 82.81 290 GLU A O 1
ATOM 2329 N N . GLU A 1 291 ? 22.598 9.679 -42.921 1.00 79.81 291 GLU A N 1
ATOM 2330 C CA . GLU A 1 291 ? 23.043 9.160 -44.216 1.00 79.81 291 GLU A CA 1
ATOM 2331 C C . GLU A 1 291 ? 21.890 8.482 -44.969 1.00 79.81 291 GLU A C 1
ATOM 2333 O O . GLU A 1 291 ? 21.656 8.786 -46.146 1.00 79.81 291 GLU A O 1
ATOM 2338 N N . LEU A 1 292 ? 21.150 7.598 -44.294 1.00 82.69 292 LEU A N 1
ATOM 2339 C CA . LEU A 1 292 ? 20.011 6.890 -44.878 1.00 82.69 292 LEU A CA 1
ATOM 2340 C C . LEU A 1 292 ? 18.880 7.849 -45.263 1.00 82.69 292 LEU A C 1
ATOM 2342 O O . LEU A 1 292 ? 18.288 7.684 -46.330 1.00 82.69 292 LEU A O 1
ATOM 2346 N N . GLU A 1 293 ? 18.606 8.877 -44.463 1.00 85.81 293 GLU A N 1
ATOM 2347 C CA . GLU A 1 293 ? 17.630 9.921 -44.792 1.00 85.81 293 GLU A CA 1
ATOM 2348 C C . GLU A 1 293 ? 18.047 10.729 -46.027 1.00 85.81 293 GLU A C 1
ATOM 2350 O O . GLU A 1 293 ? 17.230 11.003 -46.920 1.00 85.81 293 GLU A O 1
ATOM 2355 N N . SER A 1 294 ? 19.336 11.072 -46.122 1.00 84.06 294 SER A N 1
ATOM 2356 C CA . SER A 1 294 ? 19.897 11.740 -47.298 1.00 84.06 294 SER A CA 1
ATOM 2357 C C . SER A 1 294 ? 19.722 10.884 -48.553 1.00 84.06 294 SER A C 1
ATOM 2359 O O . SER A 1 294 ? 19.273 11.376 -49.596 1.00 84.06 294 SER A O 1
ATOM 2361 N N . ASP A 1 295 ? 20.019 9.589 -48.457 1.00 83.44 295 ASP A N 1
ATOM 2362 C CA . ASP A 1 295 ? 19.880 8.655 -49.568 1.00 83.44 295 ASP A CA 1
ATOM 2363 C C . ASP A 1 295 ? 18.416 8.378 -49.928 1.00 83.44 295 ASP A C 1
ATOM 2365 O O . ASP A 1 295 ? 18.089 8.357 -51.119 1.00 83.44 295 ASP A O 1
ATOM 2369 N N . LEU A 1 296 ? 17.508 8.310 -48.951 1.00 85.12 296 LEU A N 1
ATOM 2370 C CA . LEU A 1 296 ? 16.060 8.251 -49.172 1.00 85.12 296 LEU A CA 1
ATOM 2371 C C . LEU A 1 296 ? 15.571 9.484 -49.956 1.00 85.12 296 LEU A C 1
ATOM 2373 O O . LEU A 1 296 ? 14.810 9.357 -50.919 1.00 85.12 296 LEU A O 1
ATOM 2377 N N . SER A 1 297 ? 16.036 10.684 -49.593 1.00 87.88 297 SER A N 1
ATOM 2378 C CA . SER A 1 297 ? 15.708 11.939 -50.291 1.00 87.88 297 SER A CA 1
ATOM 2379 C C . SER A 1 297 ? 16.221 11.955 -51.736 1.00 87.88 297 SER A C 1
ATOM 2381 O O . SER A 1 297 ? 15.551 12.462 -52.643 1.00 87.88 297 SER A O 1
ATOM 2383 N N . ARG A 1 298 ? 17.397 11.368 -51.987 1.00 85.56 298 ARG A N 1
ATOM 2384 C CA . ARG A 1 298 ? 17.964 11.224 -53.339 1.00 85.56 298 ARG A CA 1
ATOM 2385 C C . ARG A 1 298 ? 17.206 10.189 -54.164 1.00 85.56 298 ARG A C 1
ATOM 2387 O O . ARG A 1 298 ? 16.870 10.493 -55.311 1.00 85.56 298 ARG A O 1
ATOM 2394 N N . ALA A 1 299 ? 16.870 9.044 -53.575 1.00 85.25 299 ALA A N 1
ATOM 2395 C CA . ALA A 1 299 ? 16.085 7.993 -54.214 1.00 85.25 299 ALA A CA 1
ATOM 2396 C C . ALA A 1 299 ? 14.691 8.500 -54.620 1.00 85.25 299 ALA A C 1
ATOM 2398 O O . ALA A 1 299 ? 14.286 8.317 -55.766 1.00 85.25 299 ALA A O 1
ATOM 2399 N N . LYS A 1 300 ? 14.010 9.260 -53.746 1.00 88.00 300 LYS A N 1
ATOM 2400 C CA . LYS A 1 300 ? 12.734 9.937 -54.063 1.00 88.00 300 LYS A CA 1
ATOM 2401 C C . LYS A 1 300 ? 12.838 10.914 -55.245 1.00 88.00 300 LYS A C 1
ATOM 2403 O O . LYS A 1 300 ? 11.846 11.162 -55.920 1.00 88.00 300 LYS A O 1
ATOM 2408 N N . LYS A 1 301 ? 14.032 11.453 -55.519 1.00 90.94 301 LYS A N 1
ATOM 2409 C CA . LYS A 1 301 ? 14.336 12.335 -56.665 1.00 90.94 301 LYS A CA 1
ATOM 2410 C C . LYS A 1 301 ? 14.891 11.576 -57.883 1.00 90.94 301 LYS A C 1
ATOM 2412 O O . LYS A 1 301 ? 15.418 12.212 -58.795 1.00 90.94 301 LYS A O 1
ATOM 2417 N N . GLY A 1 302 ? 14.842 10.241 -57.884 1.00 85.62 302 GLY A N 1
ATOM 2418 C CA . GLY A 1 302 ? 15.348 9.388 -58.966 1.00 85.62 302 GLY A CA 1
ATOM 2419 C C . GLY A 1 302 ? 16.876 9.319 -59.067 1.00 85.62 302 GLY A C 1
ATOM 2420 O O . GLY A 1 302 ? 17.403 8.905 -60.097 1.00 85.62 302 GLY A O 1
ATOM 2421 N N . LYS A 1 303 ? 17.611 9.747 -58.031 1.00 82.19 303 LYS A N 1
ATOM 2422 C CA . LYS A 1 303 ? 19.082 9.721 -57.999 1.00 82.19 303 LYS A CA 1
ATOM 2423 C C . LYS A 1 303 ? 19.577 8.519 -57.180 1.00 82.19 303 LYS A C 1
ATOM 2425 O O . LYS A 1 303 ? 19.005 8.247 -56.126 1.00 82.19 303 LYS A O 1
ATOM 2430 N N . PRO A 1 304 ? 20.654 7.829 -57.605 1.00 76.75 304 PRO A N 1
ATOM 2431 C CA . PRO A 1 304 ? 21.181 6.674 -56.878 1.00 76.75 304 PRO A CA 1
ATOM 2432 C C . PRO A 1 304 ? 21.774 7.077 -55.510 1.00 76.75 304 PRO A C 1
ATOM 2434 O O . PRO A 1 304 ? 22.246 8.215 -55.397 1.00 76.75 304 PRO A O 1
ATOM 2437 N N . PRO A 1 305 ? 21.815 6.167 -54.511 1.00 76.44 305 PRO A N 1
ATOM 2438 C CA . PRO A 1 305 ? 22.419 6.381 -53.184 1.00 76.44 305 PRO A CA 1
ATOM 2439 C C . PRO A 1 305 ? 23.881 6.850 -53.227 1.00 76.44 305 PRO A C 1
ATOM 2441 O O . PRO A 1 305 ? 24.540 6.799 -54.276 1.00 76.44 305 PRO A O 1
ATOM 2444 N N . ARG A 1 306 ? 24.399 7.411 -52.129 1.00 72.88 306 ARG A N 1
ATOM 2445 C CA . ARG A 1 306 ? 25.780 7.918 -52.082 1.00 72.88 306 ARG A CA 1
ATOM 2446 C C . ARG A 1 306 ? 26.727 6.722 -52.032 1.00 72.88 306 ARG A C 1
ATOM 2448 O O . ARG A 1 306 ? 26.536 5.772 -51.284 1.00 72.88 306 ARG A O 1
ATOM 2455 N N . LYS A 1 307 ? 27.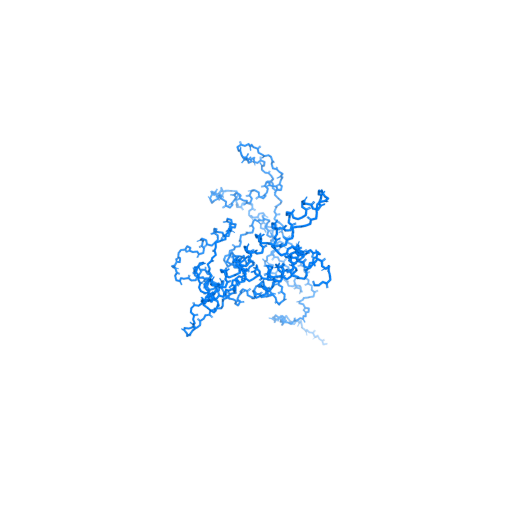765 6.768 -52.864 1.00 68.19 307 LYS A N 1
ATOM 2456 C CA . LYS A 1 307 ? 28.841 5.773 -52.856 1.00 68.19 307 LYS A CA 1
ATOM 2457 C C . LYS A 1 307 ? 29.882 6.158 -51.801 1.00 68.19 307 LYS A C 1
ATOM 2459 O O . LYS A 1 307 ? 29.999 7.335 -51.457 1.00 68.19 307 LYS A O 1
ATOM 2464 N N . ASN A 1 308 ? 30.610 5.182 -51.264 1.00 68.31 308 ASN A N 1
ATOM 2465 C CA . ASN A 1 308 ? 31.787 5.452 -50.423 1.00 68.31 308 ASN A CA 1
ATOM 2466 C C . ASN A 1 308 ? 32.909 6.078 -51.268 1.00 68.31 308 ASN A C 1
ATOM 2468 O O . ASN A 1 308 ? 32.809 6.185 -52.492 1.00 68.31 308 ASN A O 1
ATOM 2472 N N . THR A 1 309 ? 33.982 6.487 -50.592 1.00 61.22 309 THR A N 1
ATOM 2473 C CA . THR A 1 309 ? 35.210 7.040 -51.184 1.00 61.22 309 THR A CA 1
ATOM 2474 C C . THR A 1 309 ? 35.805 6.155 -52.284 1.00 61.22 309 THR A C 1
ATOM 2476 O O . THR A 1 309 ? 36.410 6.679 -53.211 1.00 61.22 309 THR A O 1
ATOM 2479 N N . ASP A 1 310 ? 35.539 4.845 -52.246 1.00 64.25 310 ASP A N 1
ATOM 2480 C CA . ASP A 1 310 ? 36.002 3.854 -53.230 1.00 64.25 310 ASP A CA 1
ATOM 2481 C C . ASP A 1 310 ? 34.979 3.545 -54.346 1.00 64.25 310 ASP A C 1
ATOM 2483 O O . ASP A 1 310 ? 35.147 2.597 -55.116 1.00 64.25 310 ASP A O 1
ATOM 2487 N N . GLY A 1 311 ? 33.879 4.301 -54.442 1.00 60.91 311 GLY A N 1
ATOM 2488 C CA . GLY A 1 311 ? 32.890 4.167 -55.522 1.00 60.91 311 GLY A CA 1
ATOM 2489 C C . GLY A 1 311 ? 31.969 2.938 -55.436 1.00 60.91 311 GLY A C 1
ATOM 2490 O O . GLY A 1 311 ? 31.207 2.675 -56.379 1.00 60.91 311 GLY A O 1
ATOM 2491 N N . LYS A 1 312 ? 31.996 2.204 -54.320 1.00 62.94 312 LYS A N 1
ATOM 2492 C CA . LYS A 1 312 ? 31.116 1.065 -54.022 1.00 62.94 312 LYS A CA 1
ATOM 2493 C C . LYS A 1 312 ? 29.835 1.528 -53.294 1.00 62.94 312 LYS A C 1
ATOM 2495 O O . LYS A 1 312 ? 29.736 2.668 -52.831 1.00 62.94 312 LYS A O 1
ATOM 2500 N N . PRO A 1 313 ? 28.795 0.685 -53.216 1.00 60.84 313 PRO A N 1
ATOM 2501 C CA . PRO A 1 313 ? 27.702 0.911 -52.277 1.00 60.84 313 PRO A CA 1
ATOM 2502 C C . PRO A 1 313 ? 28.262 0.929 -50.849 1.00 60.84 313 PRO A C 1
ATOM 2504 O O . PRO A 1 313 ? 29.089 0.083 -50.503 1.00 60.84 313 PRO A O 1
ATOM 2507 N N . LYS A 1 314 ? 27.842 1.899 -50.030 1.00 62.31 314 LYS A N 1
ATOM 2508 C CA . LYS A 1 314 ? 28.327 2.045 -48.647 1.00 62.31 314 LYS A CA 1
ATOM 2509 C C . LYS A 1 314 ? 27.893 0.908 -47.723 1.00 62.31 314 LYS A C 1
ATOM 2511 O O . LYS A 1 314 ? 28.610 0.594 -46.779 1.00 62.31 314 LYS A O 1
ATOM 2516 N N . ARG A 1 315 ? 26.756 0.270 -48.012 1.00 61.75 315 ARG A N 1
ATOM 2517 C CA . ARG A 1 315 ? 26.193 -0.850 -47.248 1.00 61.75 315 ARG A CA 1
ATOM 2518 C C . ARG A 1 315 ? 25.569 -1.894 -48.164 1.00 61.75 315 ARG A C 1
ATOM 2520 O O . ARG A 1 315 ? 25.132 -1.577 -49.271 1.00 61.75 315 ARG A O 1
ATOM 2527 N N . ASN A 1 316 ? 25.539 -3.136 -47.686 1.00 54.88 316 ASN A N 1
ATOM 2528 C CA . ASN A 1 316 ? 24.852 -4.230 -48.357 1.00 54.88 316 ASN A CA 1
ATOM 2529 C C . ASN A 1 316 ? 23.341 -4.044 -48.144 1.00 54.88 316 ASN A C 1
ATOM 2531 O O . ASN A 1 316 ? 22.869 -4.124 -47.018 1.00 54.88 316 ASN A O 1
ATOM 2535 N N . LEU A 1 317 ? 22.600 -3.731 -49.207 1.00 53.44 317 LEU A N 1
ATOM 2536 C CA . LEU A 1 317 ? 21.162 -3.419 -49.164 1.00 53.44 317 LEU A CA 1
ATOM 2537 C C . LEU A 1 317 ? 20.286 -4.685 -49.225 1.00 53.44 317 LEU A C 1
ATOM 2539 O O . LEU A 1 317 ? 19.156 -4.626 -49.703 1.00 53.44 317 LEU A O 1
ATOM 2543 N N . ASN A 1 318 ? 20.817 -5.840 -48.815 1.00 44.75 318 ASN A N 1
ATOM 2544 C CA . ASN A 1 318 ? 20.073 -7.091 -48.883 1.00 44.75 318 ASN A CA 1
ATOM 2545 C C . ASN A 1 318 ? 19.048 -7.140 -47.732 1.00 44.75 318 ASN A C 1
ATOM 2547 O O . ASN A 1 318 ? 19.475 -7.053 -46.583 1.00 44.75 318 ASN A O 1
ATOM 2551 N N . PRO A 1 319 ? 17.736 -7.287 -47.994 1.00 43.09 319 PRO A N 1
ATOM 2552 C CA . PRO A 1 319 ? 16.709 -7.264 -46.945 1.00 43.09 319 PRO A CA 1
ATOM 2553 C C . PRO A 1 319 ? 16.745 -8.459 -45.976 1.00 43.09 319 PRO A C 1
ATOM 2555 O O . PRO A 1 319 ? 16.042 -8.434 -44.974 1.00 43.09 319 PRO A O 1
ATOM 2558 N N . GLU A 1 320 ? 17.522 -9.504 -46.285 1.00 42.41 320 GLU A N 1
ATOM 2559 C CA . GLU A 1 320 ? 17.581 -10.778 -45.543 1.00 42.41 320 GLU A CA 1
ATOM 2560 C C . GLU A 1 320 ? 18.955 -11.068 -44.895 1.00 42.41 320 GLU A C 1
ATOM 2562 O O . GLU A 1 320 ? 19.220 -12.207 -44.512 1.00 42.41 320 GLU A O 1
ATOM 2567 N N . ALA A 1 321 ? 19.856 -10.080 -44.818 1.00 35.38 321 ALA A N 1
ATOM 2568 C CA . ALA A 1 321 ? 21.186 -10.232 -44.210 1.00 35.38 321 ALA A CA 1
ATOM 2569 C C . ALA A 1 321 ? 21.250 -9.710 -42.769 1.00 35.38 321 ALA A C 1
ATOM 2571 O O . ALA A 1 321 ? 20.620 -8.665 -42.493 1.00 35.38 321 ALA A O 1
#

Sequence (321 aa):
MKKSKYIKSSKDPPESGEGQKWTTLLHSGVIFPPLYKPHGVKILYKGQPVDLTPEQEEVLSMWTVIYQQELPSKEKKKVALKEEKMKLEEKYMWAVVDGQKEKVGNFRVEPPGLFRGRGEHPKVLVIYYLIDKLALRAGNEKDDDEADTVGCCTLKVFDFLGKDSIRYQNEVEVELSEYKAIQQFRNGKRGSDDLFDKLDTSKLNAHLKELMPGLTAKVFRTYNASITLDEMLSKETEEGYVAEKIAVYQHANKEVAIICNHQHTVSKSHSAQMSKLNEKIDELEVAVVEELESDLSRAKKGKPPRKNTDGKPKRNLNPEA

Secondary structure (DSSP, 8-state):
-----------PPPPSSSS---S-EEE---BPPPPP-----PEEETTEEEPPPHHHHHHHHHHHHHH-------TTSHHHHHHHHHHHHGGGSEEEETTEEEE-S--BPPPP------TTHHHHHHHHHHHHHH---------TTS-----STT-SSSSEE-GGG-EE-------HHHHHHHHHHHTT--TTS-TTTT--HHHHHHHHHHHSTT--HHHHHHHHHHHHHHHHHHHH--S--HHHHHHHHHHHHHHHHHHTT---PPPTTHHHHHHHHHHHHHHHIIIIIHHHHHHHHHHHTTPPPPBPTTSSBSS---TT-

pLDDT: mean 79.19, std 15.61, range [32.12, 95.69]